Protein AF-A0A7S1D2G3-F1 (afdb_monomer_lite)

Organism: Cyclophora tenuis (NCBI:txid216820)

pLDDT: mean 83.0, std 18.53, range [28.19, 98.69]

InterPro domains:
  IPR013584 RAP domain [PF08373] (261-352)
  IPR013584 RAP domain [PS51286] (259-352)
  IPR013584 RAP domain [SM00952] (261-353)
  IPR050870 FAST kinase domain-containing [PTHR21228] (16-341)

Sequence (357 aa):
VALNKFDGLAGMTCCDLSNTIWAFAVVGVHHDRLFDALEKQVILRINRALSGTRSSAAFKGQELANCIWASASVNRRNPDLLDAVSVYAKQMVTGSDGKVTAQSIHDYFLQQELGNLAWACAVMDYYPPDLMHIIFQGIVGVGPEQNLKYMSQFLERGLQPQVTMSLLYAQAGMMLNGIDYGLTLPDDFWGGWFPVTDFDQDGTGDLKLTTSKVQSGVSDALRRIGFDHVEEHVIPFSENDDISPKVLSLDIAVPERKIGIEVDGPSHFVHNMKNWEPQSRPNPNAKKQTQQKQDPTEYVFEWSYEDQDMNGSTALKDRLLEKMGWTIVHIPFWVWMEMSHSPSDQEKYCRELVANL

Radius of gyration: 23.23 Å; chains: 1; bounding box: 72×38×65 Å

Foldseek 3Di:
DDPQPVVCLLVDALQRLLCVLLVCLVQQEDEPSSLVVSLVSLLVLLVCVVVVNDDDDDHALSSLLSNLLSCLQQLHADVSSLVSCLVSLLVQLQDPVRDRALVSLVVGHDLVSLLSNLQSCLLNLHDDLSSLQSSLCNNQQDHPRRDNVVNCVVQVVADDPSSLLSNLSSVLSCVLVVHDPVRDDDPCCLPRRDDPDPPDPPDDPPQVVLLVVLLVLLVVLCVVLPNDKDAFAFDFSDPPDPSGDRNATARIDDVVQLEGEHEDTPSQKGFYPHDDDQPDPDDPPPPDDPDPPDDSPDDDDDDDPVGIDGTSVNSSNCVSSVSVVHDYHYDYNVNSVVCVVPSVVSNVVSCVRVVVD

Secondary structure (DSSP, 8-state):
--TT--GGGGG--HHHHHHHHHHHHHTTEE-HHHHHHHHHHHHHHHHHHHTT---S-PPPHHHHHHHHHHHHHTT---HHHHHHHHHHHHHHHB-TTS-B-HHHHHTT--HHHHHHHHHHHHHHT---HHHHHHHHHHHT--STT--HHHHHHHTTT---HHHHHHHHHHHHHHHHTT--SS----TTHHHHSS----------HHHHHHHHHHHHHHHHHHHHTT---EEEEEEES-TT-TT--EEEEEEEEEGGGTEEEEEE-GGGEEEE-SS-PPPPS--TTS---------TT-------SSSEEE-HHHHHHHHHHHHTT-EEEEEEHHHHHHHTT-HHHHHHHHHHHHTT-

Structure (mmCIF, N/CA/C/O backbone):
data_AF-A0A7S1D2G3-F1
#
_entry.id   AF-A0A7S1D2G3-F1
#
loop_
_atom_site.group_PDB
_atom_site.id
_atom_site.type_symbol
_atom_site.label_atom_id
_atom_site.label_alt_id
_atom_site.label_comp_id
_atom_site.label_asym_id
_atom_site.label_entity_id
_atom_site.label_seq_id
_atom_site.pdbx_PDB_ins_code
_atom_site.Cartn_x
_atom_site.Cartn_y
_atom_site.Cartn_z
_atom_site.occupancy
_atom_site.B_iso_or_equiv
_atom_site.auth_seq_id
_atom_site.auth_comp_id
_atom_site.auth_asym_id
_atom_site.auth_atom_id
_atom_site.pdbx_PDB_model_num
ATOM 1 N N . VAL A 1 1 ? 24.708 -13.368 21.227 1.00 34.62 1 VAL A N 1
ATOM 2 C CA . VAL A 1 1 ? 23.444 -13.546 21.985 1.00 34.62 1 VAL A CA 1
ATOM 3 C C . VAL A 1 1 ? 22.308 -13.298 21.010 1.00 34.62 1 VAL A C 1
ATOM 5 O O . VAL A 1 1 ? 22.469 -12.470 20.129 1.00 34.62 1 VAL A O 1
ATOM 8 N N . ALA A 1 2 ? 21.259 -14.109 21.082 1.00 38.62 2 ALA A N 1
ATOM 9 C CA . ALA A 1 2 ? 20.223 -14.261 20.068 1.00 38.62 2 ALA A CA 1
ATOM 10 C C . ALA A 1 2 ? 19.493 -12.955 19.692 1.00 38.62 2 ALA A C 1
ATOM 12 O O . ALA A 1 2 ? 18.644 -12.498 20.448 1.00 38.62 2 ALA A O 1
ATOM 13 N N . LEU A 1 3 ? 19.727 -12.442 18.481 1.00 45.12 3 LEU A N 1
ATOM 14 C CA . LEU A 1 3 ? 18.797 -11.512 17.816 1.00 45.12 3 LEU A CA 1
ATOM 15 C C . LEU A 1 3 ? 17.483 -12.207 17.399 1.00 45.12 3 LEU A C 1
ATOM 17 O O . LEU A 1 3 ? 16.504 -11.548 17.096 1.00 45.12 3 LEU A O 1
ATOM 21 N N . ASN A 1 4 ? 17.437 -13.544 17.446 1.00 53.72 4 ASN A N 1
ATOM 22 C CA . ASN A 1 4 ? 16.317 -14.358 16.962 1.00 53.72 4 ASN A CA 1
ATOM 23 C C . ASN A 1 4 ? 15.259 -14.722 18.014 1.00 53.72 4 ASN A C 1
ATOM 25 O O . ASN A 1 4 ? 14.321 -15.442 17.683 1.00 53.72 4 ASN A O 1
ATOM 29 N N . LYS A 1 5 ? 15.421 -14.330 19.284 1.00 62.00 5 LYS A N 1
ATOM 30 C CA . LYS A 1 5 ? 14.504 -14.797 20.338 1.00 62.00 5 LYS A CA 1
ATOM 31 C C . LYS A 1 5 ? 13.341 -13.852 20.632 1.00 62.00 5 LYS A C 1
ATOM 33 O O . LYS A 1 5 ? 12.328 -14.327 21.112 1.00 62.00 5 LYS A O 1
ATOM 38 N N . PHE A 1 6 ? 13.442 -12.558 20.313 1.00 75.56 6 PHE A N 1
ATOM 39 C CA . PHE A 1 6 ? 12.377 -11.549 20.501 1.00 75.56 6 PHE A CA 1
ATOM 40 C C . PHE A 1 6 ? 11.606 -11.635 21.845 1.00 75.56 6 PHE A C 1
ATOM 42 O O . PHE A 1 6 ? 10.476 -11.162 21.956 1.00 75.56 6 PHE A O 1
ATOM 49 N N . ASP A 1 7 ? 12.229 -12.194 22.892 1.00 70.50 7 ASP A N 1
ATOM 50 C CA . ASP A 1 7 ? 11.572 -12.554 24.159 1.00 70.50 7 ASP A CA 1
ATOM 51 C C . ASP A 1 7 ? 11.024 -11.317 24.904 1.00 70.50 7 ASP A C 1
ATOM 53 O O . ASP A 1 7 ? 10.115 -11.419 25.726 1.00 70.50 7 ASP A O 1
ATOM 57 N N . GLY A 1 8 ? 11.557 -10.127 24.598 1.00 81.56 8 GLY A N 1
ATOM 58 C CA . GLY A 1 8 ? 11.154 -8.852 25.197 1.00 81.56 8 GLY A CA 1
ATOM 59 C C . GLY A 1 8 ? 9.857 -8.251 24.646 1.00 81.56 8 GLY A C 1
ATOM 60 O O . GLY A 1 8 ? 9.275 -7.392 25.308 1.00 81.56 8 GLY A O 1
ATOM 61 N N . LEU A 1 9 ? 9.354 -8.703 23.487 1.00 87.00 9 LEU A N 1
ATOM 62 C CA . LEU A 1 9 ? 8.177 -8.082 22.854 1.00 87.00 9 LEU A CA 1
ATOM 63 C C . LEU A 1 9 ? 6.902 -8.213 23.704 1.00 87.00 9 LEU A C 1
ATOM 65 O O . LEU A 1 9 ? 6.005 -7.370 23.647 1.00 87.00 9 LEU A O 1
ATOM 69 N N . ALA A 1 10 ? 6.811 -9.252 24.536 1.00 85.62 10 ALA A N 1
ATOM 70 C CA . ALA A 1 10 ? 5.679 -9.446 25.440 1.00 85.62 10 ALA A CA 1
ATOM 71 C C . ALA A 1 10 ? 5.575 -8.351 26.521 1.00 85.62 10 ALA A C 1
ATOM 73 O O . ALA A 1 10 ? 4.479 -8.099 27.016 1.00 85.62 10 ALA A O 1
ATOM 74 N N . GLY A 1 11 ? 6.690 -7.699 26.873 1.00 87.00 11 GLY A N 1
ATOM 75 C CA . GLY A 1 11 ? 6.735 -6.619 27.865 1.00 87.00 11 GLY A CA 1
ATOM 76 C C . GLY A 1 11 ? 6.474 -5.220 27.300 1.00 87.00 11 GLY A C 1
ATOM 77 O O . GLY A 1 11 ? 6.324 -4.280 28.073 1.00 87.00 11 GLY A O 1
ATOM 78 N N . MET A 1 12 ? 6.418 -5.072 25.974 1.00 90.44 12 MET A N 1
ATOM 79 C CA . MET A 1 12 ? 6.239 -3.782 25.298 1.00 90.44 12 MET A CA 1
ATOM 80 C C . MET A 1 12 ? 4.807 -3.251 25.434 1.00 90.44 12 MET A C 1
ATOM 82 O O . MET A 1 12 ? 3.839 -4.018 25.458 1.00 90.44 12 MET A O 1
ATOM 86 N N . THR A 1 13 ? 4.642 -1.933 25.495 1.00 92.38 13 THR A N 1
ATOM 87 C CA . THR A 1 13 ? 3.318 -1.309 25.367 1.00 92.38 13 THR A CA 1
ATOM 88 C C . THR A 1 13 ? 2.819 -1.376 23.917 1.00 92.38 13 THR A C 1
ATOM 90 O O . THR A 1 13 ? 3.576 -1.698 23.000 1.00 92.38 13 THR A O 1
ATOM 93 N N . CYS A 1 14 ? 1.537 -1.076 23.686 1.00 93.56 14 CYS A N 1
ATOM 94 C CA . CYS A 1 14 ? 0.986 -0.937 22.332 1.00 93.56 14 CYS A CA 1
ATOM 95 C C . CYS A 1 14 ? 1.746 0.119 21.515 1.00 93.56 14 CYS A C 1
ATOM 97 O O . CYS A 1 14 ? 2.135 -0.150 20.382 1.00 93.56 14 CYS A O 1
ATOM 99 N N . CYS A 1 15 ? 2.049 1.258 22.145 1.00 94.38 15 CYS A N 1
ATOM 100 C CA . CYS A 1 15 ? 2.873 2.326 21.584 1.00 94.38 15 CYS A CA 1
ATOM 101 C C . CYS A 1 15 ? 4.296 1.851 21.235 1.00 94.38 15 CYS A C 1
ATOM 103 O O . CYS A 1 15 ? 4.794 2.130 20.146 1.00 94.38 15 CYS A O 1
ATOM 105 N N . ASP A 1 16 ? 4.950 1.087 22.118 1.00 95.31 16 ASP A N 1
ATOM 106 C CA . ASP A 1 16 ? 6.296 0.562 21.849 1.00 95.31 16 ASP A CA 1
ATOM 107 C C . ASP A 1 16 ? 6.296 -0.385 20.641 1.00 95.31 16 ASP A C 1
ATOM 109 O O . ASP A 1 16 ? 7.181 -0.298 19.788 1.00 95.31 16 ASP A O 1
ATOM 113 N N . LEU A 1 17 ? 5.302 -1.277 20.544 1.00 95.38 17 LEU A N 1
ATOM 114 C CA . LEU A 1 17 ? 5.147 -2.168 19.391 1.00 95.38 17 LEU A CA 1
ATOM 115 C C . LEU A 1 17 ? 4.931 -1.376 18.101 1.00 95.38 17 LEU A C 1
ATOM 117 O O . LEU A 1 17 ? 5.640 -1.622 17.124 1.00 95.38 17 LEU A O 1
ATOM 121 N N . SER A 1 18 ? 3.994 -0.420 18.110 1.00 97.06 18 SER A N 1
ATOM 122 C CA . SER A 1 18 ? 3.669 0.377 16.926 1.00 97.06 18 SER A CA 1
ATOM 123 C C . SER A 1 18 ? 4.849 1.227 16.474 1.00 97.06 18 SER A C 1
ATOM 125 O O . SER A 1 18 ? 5.133 1.291 15.284 1.00 97.06 18 SER A O 1
ATOM 127 N N . ASN A 1 19 ? 5.583 1.839 17.406 1.00 97.31 19 ASN A N 1
ATOM 128 C CA . ASN A 1 19 ? 6.755 2.644 17.070 1.00 97.31 19 ASN A CA 1
ATOM 129 C C . ASN A 1 19 ? 7.910 1.783 16.564 1.00 97.31 19 ASN A C 1
ATOM 131 O O . ASN A 1 19 ? 8.644 2.217 15.684 1.00 97.31 19 ASN A O 1
ATOM 135 N N . THR A 1 20 ? 8.063 0.564 17.084 1.00 95.94 20 THR A N 1
ATOM 136 C CA . THR A 1 20 ? 9.120 -0.347 16.633 1.00 95.94 20 THR A CA 1
ATOM 137 C C . THR A 1 20 ? 8.868 -0.811 15.207 1.00 95.94 20 THR A C 1
ATOM 139 O O . THR A 1 20 ? 9.750 -0.664 14.366 1.00 95.94 20 THR A O 1
ATOM 142 N N . ILE A 1 21 ? 7.671 -1.327 14.906 1.00 96.12 21 ILE A N 1
ATOM 143 C CA . ILE A 1 21 ? 7.357 -1.792 13.546 1.00 96.12 21 ILE A CA 1
ATOM 144 C C . ILE A 1 21 ? 7.392 -0.630 12.543 1.00 96.12 21 ILE A C 1
ATOM 146 O O . ILE A 1 21 ? 7.973 -0.760 11.467 1.00 96.12 21 ILE A O 1
ATOM 150 N N . TRP A 1 22 ? 6.868 0.536 12.934 1.00 96.81 22 TRP A N 1
ATOM 151 C CA . TRP A 1 22 ? 6.912 1.754 12.130 1.00 96.81 22 TRP A CA 1
ATOM 152 C C . TRP A 1 22 ? 8.343 2.216 11.855 1.00 96.81 22 TRP A C 1
ATOM 154 O O . TRP A 1 22 ? 8.668 2.499 10.708 1.00 96.81 22 TRP A O 1
ATOM 164 N N . ALA A 1 23 ? 9.220 2.235 12.864 1.00 96.69 23 ALA A N 1
ATOM 165 C CA . ALA A 1 23 ? 10.600 2.684 12.692 1.00 96.69 23 ALA A CA 1
ATOM 166 C C . ALA A 1 23 ? 11.356 1.842 11.656 1.00 96.69 23 ALA A C 1
ATOM 168 O O . ALA A 1 23 ? 12.060 2.412 10.829 1.00 96.69 23 ALA A O 1
ATOM 169 N N . PHE A 1 24 ? 11.172 0.517 11.661 1.00 94.12 24 PHE A N 1
ATOM 170 C CA . PHE A 1 24 ? 11.758 -0.373 10.653 1.00 94.12 24 PHE A CA 1
ATOM 171 C C . PHE A 1 24 ? 11.231 -0.075 9.247 1.00 94.12 24 PHE A C 1
ATOM 173 O O . PHE A 1 24 ? 12.018 0.047 8.310 1.00 94.12 24 PHE A O 1
ATOM 180 N N . ALA A 1 25 ? 9.916 0.105 9.105 1.00 94.56 25 ALA A N 1
ATOM 181 C CA . ALA A 1 25 ? 9.309 0.429 7.819 1.00 94.56 25 ALA A CA 1
ATOM 182 C C . ALA A 1 25 ? 9.762 1.797 7.278 1.00 94.56 25 ALA A C 1
ATOM 184 O O . ALA A 1 25 ? 10.043 1.919 6.090 1.00 94.56 25 ALA A O 1
ATOM 185 N N . VAL A 1 26 ? 9.885 2.814 8.138 1.00 93.44 26 VAL A N 1
ATOM 186 C CA . VAL A 1 26 ? 10.324 4.168 7.751 1.00 93.44 26 VAL A CA 1
ATOM 187 C C . VAL A 1 26 ? 11.737 4.178 7.186 1.00 93.44 26 VAL A C 1
ATOM 189 O O . VAL A 1 26 ? 12.000 4.899 6.229 1.00 93.44 26 VAL A O 1
ATOM 192 N N . VAL A 1 27 ? 12.644 3.383 7.756 1.00 91.56 27 VAL A N 1
ATOM 193 C CA . VAL A 1 27 ? 14.015 3.265 7.233 1.00 91.56 27 VAL A CA 1
ATOM 194 C C . VAL A 1 27 ? 14.123 2.267 6.075 1.00 91.56 27 VAL A C 1
ATOM 196 O O . VAL A 1 27 ? 15.230 1.934 5.665 1.00 91.56 27 VAL A O 1
ATOM 199 N N . GLY A 1 28 ? 12.991 1.779 5.555 1.00 90.62 28 GLY A N 1
ATOM 200 C CA . GLY A 1 28 ? 12.949 0.857 4.426 1.00 90.62 28 GLY A CA 1
ATOM 201 C C . GLY A 1 28 ? 13.549 -0.509 4.742 1.00 90.62 28 GLY A C 1
ATOM 202 O O . GLY A 1 28 ? 14.141 -1.118 3.861 1.00 90.62 28 GLY A O 1
ATOM 203 N N . VAL A 1 29 ? 13.444 -0.991 5.985 1.00 90.56 29 VAL A N 1
ATOM 204 C CA . VAL A 1 29 ? 14.012 -2.278 6.405 1.00 90.56 29 VAL A CA 1
ATOM 205 C C . VAL A 1 29 ? 12.909 -3.292 6.673 1.00 90.56 29 VAL A C 1
ATOM 207 O O . VAL A 1 29 ? 12.103 -3.160 7.597 1.00 90.56 29 VAL A O 1
ATOM 210 N N . HIS A 1 30 ? 12.937 -4.376 5.909 1.00 90.75 30 HIS A N 1
ATOM 211 C CA . HIS A 1 30 ? 12.069 -5.529 6.069 1.00 90.75 30 HIS A CA 1
ATOM 212 C C . HIS A 1 30 ? 12.835 -6.654 6.771 1.00 90.75 30 HIS A C 1
ATOM 214 O O . HIS A 1 30 ? 13.753 -7.250 6.223 1.00 90.75 30 HIS A O 1
ATOM 220 N N . HIS A 1 31 ? 12.461 -6.961 8.016 1.00 89.06 31 HIS A N 1
ATOM 221 C CA . HIS A 1 31 ? 13.017 -8.094 8.759 1.00 89.06 31 HIS A CA 1
ATOM 222 C C . HIS A 1 31 ? 11.924 -9.127 9.044 1.00 89.06 31 HIS A C 1
ATOM 224 O O . HIS A 1 31 ? 11.202 -9.007 10.033 1.00 89.06 31 HIS A O 1
ATOM 230 N N . ASP A 1 32 ? 11.856 -10.187 8.233 1.00 87.44 32 ASP A N 1
ATOM 231 C CA . ASP A 1 32 ? 10.763 -11.176 8.264 1.00 87.44 32 ASP A CA 1
ATOM 232 C C . ASP A 1 32 ? 10.419 -11.687 9.668 1.00 87.44 32 ASP A C 1
ATOM 234 O O . ASP A 1 32 ? 9.292 -11.535 10.135 1.00 87.44 32 ASP A O 1
ATOM 238 N N . ARG A 1 33 ? 11.404 -12.234 10.392 1.00 87.44 33 ARG A N 1
ATOM 239 C CA . ARG A 1 33 ? 11.159 -12.810 11.725 1.00 87.44 33 ARG A CA 1
ATOM 240 C C . ARG A 1 33 ? 10.731 -11.777 12.769 1.00 87.44 33 ARG A C 1
ATOM 242 O O . ARG A 1 33 ? 9.957 -12.116 13.663 1.00 87.44 33 ARG A O 1
ATOM 249 N N . LEU A 1 34 ? 11.253 -10.551 12.691 1.00 90.00 34 LEU A N 1
ATOM 250 C CA . LEU A 1 34 ? 10.881 -9.482 13.615 1.00 90.00 34 LEU A CA 1
ATOM 251 C C . LEU A 1 34 ? 9.455 -9.008 13.333 1.00 90.00 34 LEU A C 1
ATOM 253 O O . LEU A 1 34 ? 8.673 -8.896 14.273 1.00 90.00 34 LEU A O 1
ATOM 257 N N . PHE A 1 35 ? 9.107 -8.777 12.064 1.00 93.25 35 PHE A N 1
ATOM 258 C CA . PHE A 1 35 ? 7.746 -8.409 11.676 1.00 93.25 35 PHE A CA 1
ATOM 259 C C . PHE A 1 35 ? 6.752 -9.502 12.074 1.00 93.25 35 PHE A C 1
ATOM 261 O O . PHE A 1 35 ? 5.779 -9.194 12.751 1.00 93.25 35 PHE A O 1
ATOM 268 N N . ASP A 1 36 ? 7.040 -10.779 11.798 1.00 92.44 36 ASP A N 1
ATOM 269 C CA . ASP A 1 36 ? 6.209 -11.900 12.258 1.00 92.44 36 ASP A CA 1
ATOM 270 C C . ASP A 1 36 ? 5.977 -11.861 13.775 1.00 92.44 36 ASP A C 1
ATOM 272 O O . ASP A 1 36 ? 4.869 -12.103 14.259 1.00 92.44 36 ASP A O 1
ATOM 276 N N . ALA A 1 37 ? 7.031 -11.598 14.552 1.00 93.38 37 ALA A N 1
ATOM 277 C CA . ALA A 1 37 ? 6.948 -11.554 16.004 1.00 93.38 37 ALA A CA 1
ATOM 278 C C . ALA A 1 37 ? 6.153 -10.332 16.498 1.00 93.38 37 ALA A C 1
ATOM 280 O O . ALA A 1 37 ? 5.331 -10.475 17.404 1.00 93.38 37 ALA A O 1
ATOM 281 N N . LEU A 1 38 ? 6.354 -9.156 15.896 1.00 95.38 38 LEU A N 1
ATOM 282 C CA . LEU A 1 38 ? 5.618 -7.928 16.207 1.00 95.38 38 LEU A CA 1
ATOM 283 C C . LEU A 1 38 ? 4.134 -8.065 15.852 1.00 95.38 38 LEU A C 1
ATOM 285 O O . LEU A 1 38 ? 3.287 -7.845 16.714 1.00 95.38 38 LEU A O 1
ATOM 289 N N . GLU A 1 39 ? 3.811 -8.511 14.638 1.00 96.75 39 GLU A N 1
ATOM 290 C CA . 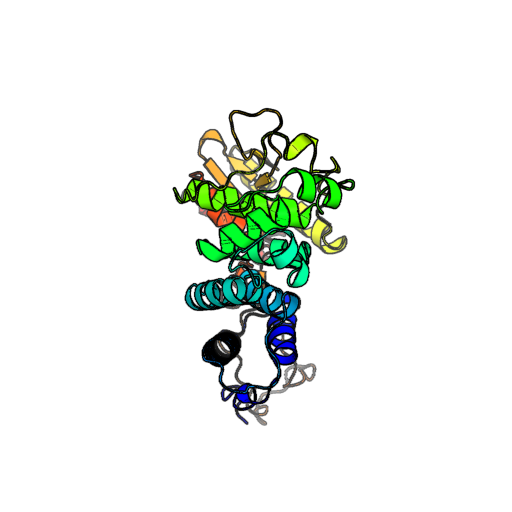GLU A 1 39 ? 2.438 -8.707 14.155 1.00 96.75 39 GLU A CA 1
ATOM 291 C C . GLU A 1 39 ? 1.688 -9.725 15.034 1.00 96.75 39 GLU A C 1
ATOM 293 O O . GLU A 1 39 ? 0.577 -9.455 15.495 1.00 96.75 39 GLU A O 1
ATOM 298 N N . LYS A 1 40 ? 2.328 -10.846 15.404 1.00 95.62 40 LYS A N 1
ATOM 299 C CA . LYS A 1 40 ? 1.762 -11.806 16.374 1.00 95.62 40 LYS A CA 1
ATOM 300 C C . LYS A 1 40 ? 1.481 -11.162 17.731 1.00 95.62 40 LYS A C 1
ATOM 302 O O . LYS A 1 40 ? 0.457 -11.445 18.351 1.00 95.62 40 LYS A O 1
ATOM 307 N N . GLN A 1 41 ? 2.372 -10.303 18.220 1.00 94.81 41 GLN A N 1
ATOM 308 C CA . GLN A 1 41 ? 2.198 -9.612 19.501 1.00 94.81 41 GLN A CA 1
ATOM 309 C C . GLN A 1 41 ? 1.100 -8.542 19.460 1.00 94.81 41 GLN A C 1
ATOM 311 O O . GLN A 1 41 ? 0.433 -8.337 20.481 1.00 94.81 41 GLN A O 1
ATOM 316 N N . VAL A 1 42 ? 0.882 -7.907 18.304 1.00 96.06 42 VAL A N 1
ATOM 317 C CA . VAL A 1 42 ? -0.253 -7.008 18.045 1.00 96.06 42 VAL A CA 1
ATOM 318 C C . VAL A 1 42 ? -1.563 -7.796 18.097 1.00 96.06 42 VAL A C 1
ATOM 320 O O . VAL A 1 42 ? -2.427 -7.473 18.914 1.00 96.06 42 VAL A O 1
ATOM 323 N N . ILE A 1 43 ? -1.675 -8.892 17.335 1.00 96.50 43 ILE A N 1
ATOM 324 C CA . ILE A 1 43 ? -2.870 -9.758 17.309 1.00 96.50 43 ILE A CA 1
ATOM 325 C C . ILE A 1 43 ? -3.190 -10.307 18.708 1.00 96.50 43 ILE A C 1
ATOM 327 O O . ILE A 1 43 ? -4.334 -10.257 19.161 1.00 96.50 43 ILE A O 1
ATOM 331 N N . LEU A 1 44 ? -2.184 -10.786 19.451 1.00 93.25 44 LEU A N 1
ATOM 332 C CA . LEU A 1 44 ? -2.382 -11.290 20.815 1.00 93.25 44 LEU A CA 1
ATOM 333 C C . LEU A 1 44 ? -2.928 -10.218 21.770 1.00 93.25 44 LEU A C 1
ATOM 335 O O . LEU A 1 44 ? -3.765 -10.531 22.618 1.00 93.25 44 LEU A O 1
ATOM 339 N N . ARG A 1 45 ? -2.465 -8.966 21.663 1.00 92.00 45 ARG A N 1
ATOM 340 C CA . ARG A 1 45 ? -2.957 -7.857 22.498 1.00 92.00 45 ARG A CA 1
ATOM 341 C C . ARG A 1 45 ? -4.372 -7.445 22.119 1.00 92.00 45 ARG A C 1
ATOM 343 O O . ARG A 1 45 ? -5.183 -7.259 23.023 1.00 92.00 45 ARG A O 1
ATOM 350 N N . ILE A 1 46 ? -4.675 -7.389 20.823 1.00 94.81 46 ILE A N 1
ATOM 351 C CA . ILE A 1 46 ? -6.038 -7.189 20.321 1.00 94.81 46 ILE A CA 1
ATOM 352 C C . ILE A 1 46 ? -6.974 -8.245 20.919 1.00 94.81 46 ILE A C 1
ATOM 354 O O . ILE A 1 46 ? -7.943 -7.899 21.590 1.00 94.81 46 ILE A O 1
ATOM 358 N N . ASN A 1 47 ? -6.639 -9.530 20.793 1.00 93.00 47 ASN A N 1
ATOM 359 C CA . ASN A 1 47 ? -7.481 -10.619 21.293 1.00 93.00 47 ASN A CA 1
ATOM 360 C C . ASN A 1 47 ? -7.683 -10.566 22.816 1.00 93.00 47 ASN A C 1
ATOM 362 O O . ASN A 1 47 ? -8.780 -10.823 23.315 1.00 93.00 47 ASN A O 1
ATOM 366 N N . ARG A 1 48 ? -6.648 -10.184 23.577 1.00 89.56 48 ARG A N 1
ATOM 367 C CA . ARG A 1 48 ? -6.778 -9.957 25.026 1.00 89.56 48 ARG A CA 1
ATOM 368 C C . ARG A 1 48 ? -7.736 -8.808 25.332 1.00 89.56 48 ARG A C 1
ATOM 370 O O . ARG A 1 48 ? -8.624 -8.989 26.163 1.00 89.56 48 ARG A O 1
ATOM 377 N N . ALA A 1 49 ? -7.607 -7.680 24.638 1.00 89.38 49 ALA A N 1
ATOM 378 C CA . ALA A 1 49 ? -8.497 -6.536 24.814 1.00 89.38 49 ALA A CA 1
ATOM 379 C C . ALA A 1 49 ? -9.961 -6.893 24.491 1.00 89.38 49 ALA A C 1
ATOM 381 O O . ALA A 1 49 ? -10.848 -6.593 25.288 1.00 89.38 49 ALA A O 1
ATOM 382 N N . LEU A 1 50 ? -10.201 -7.626 23.398 1.00 90.38 50 LEU A N 1
ATOM 383 C CA . LEU A 1 50 ? -11.528 -8.125 23.013 1.00 90.38 50 LEU A CA 1
ATOM 384 C C . LEU A 1 50 ? -12.130 -9.070 24.069 1.00 90.38 50 LEU A C 1
ATOM 386 O O . LEU A 1 50 ? -13.321 -9.012 24.354 1.00 90.38 50 LEU A O 1
ATOM 390 N N . SER A 1 51 ? -11.307 -9.912 24.704 1.00 87.88 51 SER A N 1
ATOM 391 C CA . SER A 1 51 ? -11.755 -10.850 25.751 1.00 87.88 51 SER A CA 1
ATOM 392 C C . SER A 1 51 ? -12.088 -10.203 27.107 1.00 87.88 51 SER A C 1
ATOM 394 O O . SER A 1 51 ? -12.470 -10.908 28.042 1.00 87.88 51 SER A O 1
ATOM 396 N N . GLY A 1 52 ? -11.899 -8.886 27.265 1.00 77.06 52 GLY A N 1
ATOM 397 C CA . GLY A 1 52 ? -12.115 -8.185 28.537 1.00 77.06 52 GLY A CA 1
ATOM 398 C C . GLY A 1 52 ? -11.104 -8.546 29.634 1.00 77.06 52 GLY A C 1
ATOM 399 O O . GLY A 1 52 ? -11.300 -8.204 30.804 1.00 77.06 52 GLY A O 1
ATOM 400 N N . THR A 1 53 ? -10.012 -9.237 29.289 1.00 66.56 53 THR A N 1
ATOM 401 C CA . THR A 1 53 ? -8.938 -9.536 30.241 1.00 66.56 53 THR A CA 1
ATOM 402 C C . THR A 1 53 ? -8.158 -8.258 30.547 1.00 66.56 53 THR A C 1
ATOM 404 O O . THR A 1 53 ? -7.772 -7.514 29.646 1.00 66.56 53 THR A O 1
ATOM 407 N N . ARG A 1 54 ? -7.944 -7.965 31.840 1.00 52.91 54 ARG A N 1
ATOM 408 C CA . ARG A 1 54 ? -7.208 -6.774 32.299 1.00 52.91 54 ARG A CA 1
ATOM 409 C C . ARG A 1 54 ? -5.785 -6.784 31.731 1.00 52.91 54 ARG A C 1
ATOM 411 O O . ARG A 1 54 ? -4.902 -7.419 32.299 1.00 52.91 54 ARG A O 1
ATOM 418 N N . SER A 1 55 ? -5.565 -6.041 30.652 1.00 56.66 55 SER A N 1
ATOM 419 C CA . SER A 1 55 ? -4.237 -5.673 30.170 1.00 56.66 55 SER A CA 1
ATOM 420 C C . SER A 1 55 ? -4.093 -4.157 30.184 1.00 56.66 55 SER A C 1
ATOM 422 O O . SER A 1 55 ? -5.005 -3.421 29.812 1.00 56.66 55 SER A O 1
ATOM 424 N N . SER A 1 56 ? -2.936 -3.696 30.643 1.00 53.50 56 SER A N 1
ATOM 425 C CA . SER A 1 56 ? -2.523 -2.298 30.630 1.00 53.50 56 SER A CA 1
ATOM 426 C C . SER A 1 56 ? -2.325 -1.819 29.186 1.00 53.50 56 SER A C 1
ATOM 428 O O . SER A 1 56 ? -1.458 -2.348 28.494 1.00 53.50 56 SER A O 1
ATOM 430 N N . ALA A 1 57 ? -3.105 -0.809 28.790 1.00 71.50 57 ALA A N 1
ATOM 431 C CA . ALA A 1 57 ? -3.129 -0.104 27.501 1.00 71.50 57 ALA A CA 1
ATOM 432 C C . ALA A 1 57 ? -3.794 -0.855 26.327 1.00 71.50 57 ALA A C 1
ATOM 434 O O . ALA A 1 57 ? -3.227 -1.763 25.728 1.00 71.50 57 ALA A O 1
ATOM 435 N N . ALA A 1 58 ? -5.010 -0.417 25.987 1.00 85.69 58 ALA A N 1
ATOM 436 C CA . ALA A 1 58 ? -5.654 -0.662 24.699 1.00 85.69 58 ALA A CA 1
ATOM 437 C C . ALA A 1 58 ? -4.857 0.037 23.584 1.00 85.69 58 ALA A C 1
ATOM 439 O O . ALA A 1 58 ? -4.269 1.091 23.837 1.00 85.69 58 ALA A O 1
ATOM 440 N N . PHE A 1 59 ? -4.840 -0.529 22.374 1.00 94.62 59 PHE A N 1
ATOM 441 C CA . PHE A 1 59 ? -4.324 0.206 21.216 1.00 94.62 59 PHE A CA 1
ATOM 442 C C . PHE A 1 59 ? -5.149 1.480 21.012 1.00 94.62 59 PHE A C 1
ATOM 444 O O . PHE A 1 59 ? -6.363 1.453 21.218 1.00 94.62 59 PHE A O 1
ATOM 451 N N . LYS A 1 60 ? -4.491 2.565 20.603 1.00 95.62 60 LYS A N 1
ATOM 452 C CA . LYS A 1 60 ? -5.129 3.778 20.062 1.00 95.62 60 LYS A CA 1
ATOM 453 C C . LYS A 1 60 ? -5.257 3.695 18.539 1.00 95.62 60 LYS A C 1
ATOM 455 O O . LYS A 1 60 ? -4.556 2.900 17.913 1.00 95.62 60 LYS A O 1
ATOM 460 N N . GLY A 1 61 ? -6.082 4.562 17.943 1.00 96.56 61 GLY A N 1
ATOM 461 C CA . GLY A 1 61 ? -6.241 4.663 16.487 1.00 96.56 61 GLY A CA 1
ATOM 462 C C . GLY A 1 61 ? -4.905 4.790 15.746 1.00 96.56 61 GLY A C 1
ATOM 463 O O . GLY A 1 61 ? -4.583 3.947 14.906 1.00 96.56 61 GLY A O 1
ATOM 464 N N . GLN A 1 62 ? -4.069 5.745 16.166 1.00 96.94 62 GLN A N 1
ATOM 465 C CA . GLN A 1 62 ? -2.720 5.954 15.630 1.00 96.94 62 GLN A CA 1
ATOM 466 C C . GLN A 1 62 ? -1.836 4.703 15.675 1.00 96.94 62 GLN A C 1
ATOM 468 O O . GLN A 1 62 ? -1.128 4.397 14.720 1.00 96.94 62 GLN A O 1
ATOM 473 N N . GLU A 1 63 ? -1.859 3.973 16.790 1.00 98.00 63 GLU A N 1
ATOM 474 C CA . GLU A 1 63 ? -0.983 2.821 17.008 1.00 98.00 63 GLU A CA 1
ATOM 475 C C . GLU A 1 63 ? -1.383 1.650 16.092 1.00 98.00 63 GLU A C 1
ATOM 477 O O . GLU A 1 63 ? -0.510 0.993 15.527 1.00 98.00 63 GLU A O 1
ATOM 482 N N . LEU A 1 64 ? -2.690 1.428 15.880 1.00 97.69 64 LEU A N 1
ATOM 483 C CA . LEU A 1 64 ? -3.190 0.452 14.901 1.00 97.69 64 LEU A CA 1
ATOM 484 C C . LEU A 1 64 ? -2.802 0.845 13.477 1.00 97.69 64 LEU A C 1
ATOM 486 O O . LEU A 1 64 ? -2.266 0.020 12.737 1.00 97.69 64 LEU A O 1
ATOM 490 N N . ALA A 1 65 ? -3.058 2.103 13.108 1.00 98.19 65 ALA A N 1
ATOM 491 C CA . ALA A 1 65 ? -2.750 2.613 11.780 1.00 98.19 65 ALA A CA 1
ATOM 492 C C . ALA A 1 65 ? -1.251 2.501 11.478 1.00 98.19 65 ALA A C 1
ATOM 494 O O . ALA A 1 65 ? -0.889 2.066 10.390 1.00 98.19 65 ALA A O 1
ATOM 495 N N . ASN A 1 66 ? -0.383 2.797 12.450 1.00 98.25 66 ASN A N 1
ATOM 496 C CA . ASN A 1 66 ? 1.064 2.645 12.311 1.00 98.25 66 ASN A CA 1
ATOM 497 C C . ASN A 1 66 ? 1.485 1.189 12.090 1.00 98.25 66 ASN A C 1
ATOM 499 O O . ASN A 1 66 ? 2.313 0.939 11.221 1.00 98.25 66 ASN A O 1
ATOM 503 N N . CYS A 1 67 ? 0.921 0.230 12.834 1.00 98.12 67 CYS A N 1
ATOM 504 C CA . CYS A 1 67 ? 1.228 -1.190 12.640 1.00 98.12 67 CYS A CA 1
ATOM 505 C C . CYS A 1 67 ? 0.856 -1.665 11.230 1.00 98.12 67 CYS A C 1
ATOM 507 O O . CYS A 1 67 ? 1.669 -2.283 10.548 1.00 98.12 67 CYS A O 1
ATOM 509 N N . ILE A 1 68 ? -0.364 -1.346 10.795 1.00 98.44 68 ILE A N 1
ATOM 510 C CA . ILE A 1 68 ? -0.893 -1.768 9.497 1.00 98.44 68 ILE A CA 1
ATOM 511 C C . ILE A 1 68 ? -0.155 -1.082 8.342 1.00 98.44 68 ILE A C 1
ATOM 513 O O . ILE A 1 68 ? 0.250 -1.746 7.387 1.00 98.44 68 ILE A O 1
ATOM 517 N N . TRP A 1 69 ? 0.079 0.228 8.455 1.00 98.19 69 TRP A N 1
ATOM 518 C CA . TRP A 1 69 ? 0.866 0.988 7.489 1.00 98.19 69 TRP A CA 1
ATOM 519 C C . TRP A 1 69 ? 2.290 0.446 7.387 1.00 98.19 69 TRP A C 1
ATOM 521 O O . TRP A 1 69 ? 2.778 0.255 6.283 1.00 98.19 69 TRP A O 1
ATOM 531 N N . ALA A 1 70 ? 2.942 0.134 8.511 1.00 98.12 70 ALA A N 1
ATOM 532 C CA . ALA A 1 70 ? 4.309 -0.374 8.507 1.00 98.12 70 ALA A CA 1
ATOM 533 C C . ALA A 1 70 ? 4.427 -1.705 7.755 1.00 98.12 70 ALA A C 1
ATOM 535 O O . ALA A 1 70 ? 5.308 -1.836 6.908 1.00 98.12 70 ALA A O 1
ATOM 536 N N . SER A 1 71 ? 3.525 -2.662 8.013 1.00 97.62 71 SER A N 1
ATOM 537 C CA . SER A 1 71 ? 3.479 -3.924 7.264 1.00 97.62 71 SER A CA 1
ATOM 538 C C . SER A 1 71 ? 3.228 -3.681 5.772 1.00 97.62 71 SER A C 1
ATOM 540 O O . SER A 1 71 ? 3.939 -4.239 4.938 1.00 97.62 71 SER A O 1
ATOM 542 N N . ALA A 1 72 ? 2.286 -2.801 5.419 1.00 97.94 72 ALA A N 1
ATOM 543 C CA . ALA A 1 72 ? 2.024 -2.451 4.025 1.00 97.94 72 ALA A CA 1
ATOM 544 C C . ALA A 1 72 ? 3.240 -1.800 3.343 1.00 97.94 72 ALA A C 1
ATOM 546 O O . ALA A 1 72 ? 3.586 -2.191 2.235 1.00 97.94 72 ALA A O 1
ATOM 547 N N . SER A 1 73 ? 3.939 -0.869 3.997 1.00 97.31 73 SER A N 1
ATOM 548 C CA . SER A 1 73 ? 5.095 -0.149 3.441 1.00 97.31 73 SER A CA 1
ATOM 549 C C . SER A 1 73 ? 6.246 -1.057 3.029 1.00 97.31 73 SER A C 1
ATOM 551 O O . SER A 1 73 ? 6.887 -0.797 2.013 1.00 97.31 73 SER A O 1
ATOM 553 N N . VAL A 1 74 ? 6.461 -2.153 3.757 1.00 95.81 74 VAL A N 1
ATOM 554 C CA . VAL A 1 74 ? 7.431 -3.199 3.390 1.00 95.81 74 VAL A CA 1
ATOM 555 C C . VAL A 1 74 ? 6.809 -4.324 2.550 1.00 95.81 74 VAL A C 1
ATOM 557 O O . VAL A 1 74 ? 7.346 -5.424 2.494 1.00 95.81 74 VAL A O 1
ATOM 560 N N . ASN A 1 75 ? 5.652 -4.070 1.928 1.00 96.31 75 ASN A N 1
ATOM 561 C CA . ASN A 1 75 ? 4.912 -5.002 1.072 1.00 96.31 75 ASN A CA 1
ATOM 562 C C . ASN A 1 75 ? 4.591 -6.354 1.739 1.00 96.31 75 ASN A C 1
ATOM 564 O O . ASN A 1 75 ? 4.502 -7.404 1.096 1.00 96.31 75 ASN A O 1
ATOM 568 N N . ARG A 1 76 ? 4.384 -6.352 3.058 1.00 95.06 76 ARG A N 1
ATOM 569 C CA . ARG A 1 76 ? 3.946 -7.540 3.788 1.00 95.06 76 ARG A CA 1
ATOM 570 C C . ARG A 1 76 ? 2.431 -7.622 3.802 1.00 95.06 76 ARG A C 1
ATOM 572 O O . ARG A 1 76 ? 1.744 -6.766 4.356 1.00 95.06 76 ARG A O 1
ATOM 579 N N . ARG A 1 77 ? 1.913 -8.712 3.238 1.00 95.06 77 ARG A N 1
ATOM 580 C CA . ARG A 1 77 ? 0.484 -9.034 3.226 1.00 95.06 77 ARG A CA 1
ATOM 581 C C . ARG A 1 77 ? 0.157 -9.961 4.388 1.00 95.06 77 ARG A C 1
ATOM 583 O O . ARG A 1 77 ? 0.583 -11.113 4.389 1.00 95.06 77 ARG A O 1
ATOM 590 N N . ASN A 1 78 ? -0.599 -9.460 5.362 1.00 95.62 78 ASN A N 1
ATOM 591 C CA . ASN A 1 78 ? -1.026 -10.232 6.528 1.00 95.62 78 ASN A CA 1
ATOM 592 C C . ASN A 1 78 ? -2.544 -10.064 6.765 1.00 95.62 78 ASN A C 1
ATOM 594 O O . A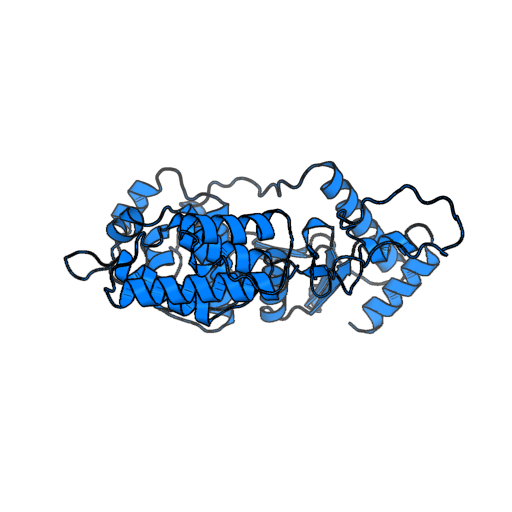SN A 1 78 ? -2.952 -9.179 7.523 1.00 95.62 78 ASN A O 1
ATOM 598 N N . PRO A 1 79 ? -3.388 -10.891 6.113 1.00 96.31 79 PRO A N 1
ATOM 599 C CA . PRO A 1 79 ? -4.841 -10.846 6.281 1.00 96.31 79 PRO A CA 1
ATOM 600 C C . PRO A 1 79 ? -5.297 -11.072 7.728 1.00 96.31 79 PRO A C 1
ATOM 602 O O . PRO A 1 79 ? -6.182 -10.360 8.189 1.00 96.31 79 PRO A O 1
ATOM 605 N N . ASP A 1 80 ? -4.641 -11.967 8.479 1.00 97.69 80 ASP A N 1
ATOM 606 C CA . ASP A 1 80 ? -4.981 -12.246 9.885 1.00 97.69 80 ASP A CA 1
ATOM 607 C C . ASP A 1 80 ? -4.824 -11.000 10.772 1.00 97.69 80 ASP A C 1
ATOM 609 O O . ASP A 1 80 ? -5.616 -10.757 11.688 1.00 97.69 80 ASP A O 1
ATOM 613 N N . LEU A 1 81 ? -3.795 -10.188 10.503 1.00 97.81 81 LEU A N 1
ATOM 614 C CA . LEU A 1 81 ? -3.589 -8.915 11.186 1.00 97.81 81 LEU A CA 1
ATOM 615 C C . LEU A 1 81 ? -4.698 -7.913 10.839 1.00 97.81 81 LEU A C 1
ATOM 617 O O . LEU A 1 81 ? -5.231 -7.270 11.745 1.00 97.81 81 LEU A O 1
ATOM 621 N N . LEU A 1 82 ? -5.061 -7.792 9.557 1.00 98.00 82 LEU A N 1
ATOM 622 C CA . LEU A 1 82 ? -6.147 -6.912 9.117 1.00 98.00 82 LEU A CA 1
ATOM 623 C C . LEU A 1 82 ? -7.506 -7.347 9.677 1.00 98.00 82 LEU A C 1
ATOM 625 O O . LEU A 1 82 ? -8.266 -6.491 10.125 1.00 98.00 82 LEU A O 1
ATOM 629 N N . ASP A 1 83 ? -7.794 -8.646 9.734 1.00 98.50 83 ASP A N 1
ATOM 630 C CA . ASP A 1 83 ? -9.020 -9.179 10.334 1.00 98.50 83 ASP A CA 1
ATOM 631 C C . ASP A 1 83 ? -9.086 -8.873 11.834 1.00 98.50 83 ASP A C 1
ATOM 633 O O . ASP A 1 83 ? -10.105 -8.381 12.330 1.00 98.50 83 ASP A O 1
ATOM 637 N N . ALA A 1 84 ? -7.984 -9.085 12.562 1.00 98.12 84 ALA A N 1
ATOM 638 C CA . ALA A 1 84 ? -7.904 -8.741 13.979 1.00 98.12 84 ALA A CA 1
ATOM 639 C C . ALA A 1 84 ? -8.130 -7.236 14.207 1.00 98.12 84 ALA A C 1
ATOM 641 O O . ALA A 1 84 ? -8.908 -6.851 15.085 1.00 98.12 84 ALA A O 1
ATOM 642 N N . VAL A 1 85 ? -7.493 -6.379 13.399 1.00 98.19 85 VAL A N 1
ATOM 643 C CA . VAL A 1 85 ? -7.688 -4.922 13.459 1.00 98.19 85 VAL A CA 1
ATOM 644 C C . VAL A 1 85 ? -9.112 -4.532 13.085 1.00 98.19 85 VAL A C 1
ATOM 646 O O . VAL A 1 85 ? -9.674 -3.672 13.752 1.00 98.19 85 VAL A O 1
ATOM 649 N N . SER A 1 86 ? -9.726 -5.173 12.092 1.00 98.50 86 SER A N 1
ATOM 650 C CA . SER A 1 86 ? -11.102 -4.910 11.664 1.00 98.50 86 SER A CA 1
ATOM 651 C C . SER A 1 86 ? -12.100 -5.143 12.801 1.00 98.50 86 SER A C 1
ATOM 653 O O . SER A 1 86 ? -12.885 -4.255 13.142 1.00 98.50 86 SER A O 1
ATOM 655 N N . VAL A 1 87 ? -12.030 -6.313 13.447 1.00 97.75 87 VAL A N 1
ATOM 656 C CA . VAL A 1 87 ? -12.902 -6.660 14.583 1.00 97.75 87 VAL A CA 1
ATOM 657 C C . VAL A 1 87 ? -12.679 -5.704 15.755 1.00 97.75 87 VAL A C 1
ATOM 659 O O . VAL A 1 87 ? -13.635 -5.204 16.352 1.00 97.75 87 VAL A O 1
ATOM 662 N N . TYR A 1 88 ? -11.417 -5.415 16.071 1.00 97.50 88 TYR A N 1
ATOM 663 C CA . TYR A 1 88 ? -11.065 -4.518 17.165 1.00 97.50 88 TYR A CA 1
ATOM 664 C C . TYR A 1 88 ? -11.501 -3.077 16.915 1.00 97.50 88 TYR A C 1
ATOM 666 O O . TYR A 1 88 ? -12.150 -2.486 17.774 1.00 97.50 88 TYR A O 1
ATOM 674 N N . ALA A 1 89 ? -11.212 -2.529 15.734 1.00 97.88 89 ALA A N 1
ATOM 675 C CA . ALA A 1 89 ? -11.615 -1.187 15.340 1.00 97.88 89 ALA A CA 1
ATOM 676 C C . ALA A 1 89 ? -13.128 -1.024 15.471 1.00 97.88 89 ALA A C 1
ATOM 678 O O . ALA A 1 89 ? -13.566 -0.082 16.124 1.00 97.88 89 ALA A O 1
ATOM 679 N N . LYS A 1 90 ? -13.917 -1.983 14.965 1.00 97.75 90 LYS A N 1
ATOM 680 C CA . LYS A 1 90 ? -15.377 -1.976 15.106 1.00 97.75 90 LYS A CA 1
ATOM 681 C C . LYS A 1 90 ? -15.821 -1.918 16.560 1.00 97.75 90 LYS A C 1
ATOM 683 O O . LYS A 1 90 ? -16.661 -1.084 16.885 1.00 97.75 90 LYS A O 1
ATOM 688 N N . GLN A 1 91 ? -15.250 -2.741 17.442 1.00 95.62 91 GLN A N 1
ATOM 689 C CA . GLN A 1 91 ? -15.574 -2.680 18.869 1.00 95.62 91 GLN A CA 1
ATOM 690 C C . GLN A 1 91 ? -15.245 -1.304 19.469 1.00 95.62 91 GLN A C 1
ATOM 692 O O . GLN A 1 91 ? -16.041 -0.781 20.244 1.00 95.62 91 GLN A O 1
ATOM 697 N N . MET A 1 92 ? -14.103 -0.714 19.106 1.00 95.69 92 MET A N 1
ATOM 698 C CA . MET A 1 92 ? -13.656 0.566 19.665 1.00 95.69 92 MET A CA 1
ATOM 699 C C . MET A 1 92 ? -14.482 1.765 19.187 1.00 95.69 92 MET A C 1
ATOM 701 O O . MET A 1 92 ? -14.674 2.699 19.960 1.00 95.69 92 MET A O 1
ATOM 705 N N . VAL A 1 93 ? -14.984 1.738 17.949 1.00 96.50 93 VAL A N 1
ATOM 706 C CA . VAL A 1 93 ? -15.792 2.832 17.376 1.00 96.50 93 VAL A CA 1
ATOM 707 C C . VAL A 1 93 ? -17.300 2.628 17.539 1.00 96.50 93 VAL A C 1
ATOM 709 O O . VAL A 1 93 ? -18.084 3.467 17.093 1.00 96.50 93 VAL A O 1
ATOM 712 N N . THR A 1 94 ? -17.735 1.518 18.140 1.00 96.12 94 THR A N 1
ATOM 713 C CA . THR A 1 94 ? -19.155 1.285 18.428 1.00 96.12 94 THR A CA 1
ATOM 714 C C . THR A 1 94 ? -19.576 2.155 19.610 1.00 96.12 94 THR A C 1
ATOM 716 O O . THR A 1 94 ? -19.070 2.004 20.722 1.00 96.12 94 THR A O 1
ATOM 719 N N . GLY A 1 95 ? -20.510 3.072 19.363 1.00 90.38 95 GLY A N 1
ATOM 720 C CA . GLY A 1 95 ? -21.089 3.945 20.373 1.00 90.38 95 GLY A CA 1
ATOM 721 C C . GLY A 1 95 ? -21.902 3.184 21.421 1.00 90.38 95 GLY A C 1
ATOM 722 O O . GLY A 1 95 ? -22.220 2.002 21.283 1.00 90.38 95 GLY A O 1
ATOM 723 N N . SER A 1 96 ? -22.287 3.882 22.490 1.00 88.38 96 SER A N 1
ATOM 724 C CA . SER A 1 96 ? -23.124 3.317 23.559 1.00 88.38 96 SER A CA 1
ATOM 725 C C . SER A 1 96 ? -24.523 2.899 23.089 1.00 88.38 96 SER A C 1
ATOM 727 O O . SER A 1 96 ? -25.173 2.084 23.741 1.00 88.38 96 SER A O 1
ATOM 729 N N . ASP A 1 97 ? -24.975 3.434 21.957 1.00 90.62 97 ASP A N 1
ATOM 730 C CA . ASP A 1 97 ? -26.205 3.074 21.253 1.00 90.62 97 ASP A CA 1
ATOM 731 C C . ASP A 1 97 ? -26.045 1.846 20.334 1.00 90.62 97 ASP A C 1
ATOM 733 O O . ASP A 1 97 ? -27.004 1.436 19.680 1.00 90.62 97 ASP A O 1
ATOM 737 N N . GLY A 1 98 ? -24.852 1.242 20.295 1.00 93.12 98 GLY A N 1
ATOM 738 C CA . GLY A 1 98 ? -24.533 0.088 19.459 1.00 93.12 98 GLY A CA 1
ATOM 739 C C . GLY A 1 98 ? -24.264 0.437 17.995 1.00 93.12 98 GLY A C 1
ATOM 740 O O . GLY A 1 98 ? -24.111 -0.473 17.180 1.00 93.12 98 GLY A O 1
ATOM 741 N N . LYS A 1 99 ? -24.205 1.726 17.647 1.00 94.00 99 LYS A N 1
ATOM 742 C CA . LYS A 1 99 ? -23.999 2.186 16.276 1.00 94.00 99 LYS A CA 1
ATOM 743 C C . LYS A 1 99 ? -22.556 2.594 16.038 1.00 94.00 99 LYS A C 1
ATOM 745 O O . LYS A 1 99 ? -21.885 3.142 16.907 1.00 94.00 99 LYS A O 1
ATOM 750 N N . VAL A 1 100 ? -22.093 2.375 14.816 1.00 95.62 100 VAL A N 1
ATOM 751 C CA . VAL A 1 100 ? -20.845 2.953 14.320 1.00 95.62 100 VAL A CA 1
ATOM 752 C C . VAL A 1 100 ? -21.243 4.177 13.512 1.00 95.62 100 VAL A C 1
ATOM 754 O O . VAL A 1 100 ? -21.879 4.023 12.477 1.00 95.62 100 VAL A O 1
ATOM 757 N N . THR A 1 101 ? -20.917 5.377 13.986 1.00 93.94 101 THR A N 1
ATOM 758 C CA . THR A 1 101 ? -21.248 6.658 13.336 1.00 93.94 101 THR A CA 1
ATOM 759 C C . THR A 1 101 ? -19.967 7.385 12.935 1.00 93.94 101 THR A C 1
ATOM 761 O O . THR A 1 101 ? -18.896 7.081 13.452 1.00 93.94 101 THR A O 1
ATOM 764 N N . ALA A 1 102 ? -20.045 8.372 12.039 1.00 92.25 102 ALA A N 1
ATOM 765 C CA . ALA A 1 102 ? -18.874 9.191 11.704 1.00 92.25 102 ALA A CA 1
ATOM 766 C C . ALA A 1 102 ? -18.260 9.871 12.947 1.00 92.25 102 ALA A C 1
ATOM 768 O O . ALA A 1 102 ? -17.042 9.901 13.094 1.00 92.25 102 ALA A O 1
ATOM 769 N N . GLN A 1 103 ? -19.093 10.345 13.882 1.00 91.06 103 GLN A N 1
ATOM 770 C CA . GLN A 1 103 ? -18.620 10.930 15.141 1.00 91.06 103 GLN A CA 1
ATOM 771 C C . GLN A 1 103 ? -17.879 9.904 16.004 1.00 91.06 103 GLN A C 1
ATOM 773 O O . GLN A 1 103 ? -16.759 10.172 16.420 1.00 91.06 103 GLN A O 1
ATOM 778 N N . SER A 1 104 ? -18.454 8.717 16.230 1.00 94.62 104 SER A N 1
ATOM 779 C CA . SER A 1 104 ? -17.809 7.700 17.074 1.00 94.62 104 SER A CA 1
ATOM 780 C C . SER A 1 104 ? -16.524 7.144 16.454 1.00 94.62 104 SER A C 1
ATOM 782 O O . SER A 1 104 ? -15.607 6.758 17.176 1.00 94.62 104 SER A O 1
ATOM 784 N N . ILE A 1 105 ? -16.420 7.150 15.120 1.00 95.56 105 ILE A N 1
ATOM 785 C CA . ILE A 1 105 ? -15.165 6.872 14.418 1.00 95.56 105 ILE A CA 1
ATOM 786 C C . ILE A 1 105 ? -14.143 7.980 14.700 1.00 95.56 105 ILE A C 1
ATOM 788 O O . ILE A 1 105 ? -13.015 7.662 15.062 1.00 95.56 105 ILE A O 1
ATOM 792 N N . HIS A 1 106 ? -14.520 9.257 14.593 1.00 92.19 106 HIS A N 1
ATOM 793 C CA . HIS A 1 106 ? -13.619 10.392 14.839 1.00 92.19 106 HIS A CA 1
ATOM 794 C C . HIS A 1 106 ? -13.209 10.584 16.300 1.00 92.19 106 HIS A C 1
ATOM 796 O O . HIS A 1 106 ? -12.145 11.143 16.565 1.00 92.19 106 HIS A O 1
ATOM 802 N N . ASP A 1 107 ? -14.005 10.087 17.243 1.00 93.44 107 ASP A N 1
ATOM 803 C CA . ASP A 1 107 ? -13.630 10.052 18.656 1.00 93.44 107 ASP A CA 1
ATOM 804 C C . ASP A 1 107 ? -12.430 9.116 18.910 1.00 93.44 107 ASP A C 1
ATOM 806 O O . ASP A 1 107 ? -11.767 9.224 19.945 1.00 93.44 107 ASP A O 1
ATOM 810 N N . TYR A 1 108 ? -12.133 8.207 17.972 1.00 96.62 108 TYR A N 1
ATOM 811 C CA . TYR A 1 108 ? -11.073 7.207 18.099 1.00 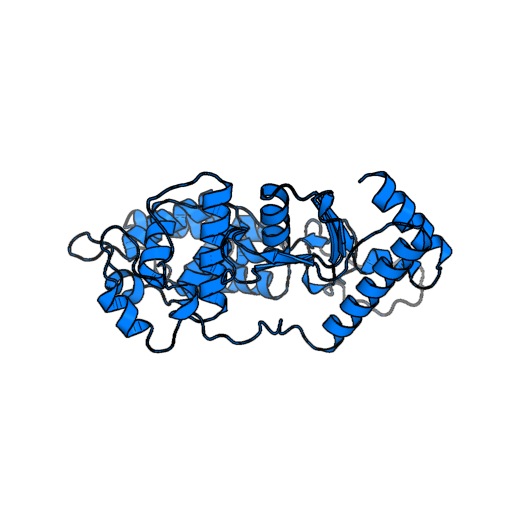96.62 108 TYR A CA 1
ATOM 812 C C . TYR A 1 108 ? -9.980 7.294 17.017 1.00 96.62 108 TYR A C 1
ATOM 814 O O . TYR A 1 108 ? -8.810 7.068 17.333 1.00 96.62 108 TYR A O 1
ATOM 822 N N . PHE A 1 109 ? -10.338 7.618 15.770 1.00 97.00 109 PHE A N 1
ATOM 823 C CA . PHE A 1 109 ? -9.428 7.735 14.631 1.00 97.00 109 PHE A CA 1
ATOM 824 C C . PHE A 1 109 ? -9.357 9.159 14.074 1.00 97.00 109 PHE A C 1
ATOM 826 O O . PHE A 1 109 ? -10.371 9.803 13.791 1.00 97.00 109 PHE A O 1
ATOM 833 N N . LEU A 1 110 ? -8.139 9.605 13.777 1.00 93.25 110 LEU A N 1
ATOM 834 C CA . LEU A 1 110 ? -7.919 10.767 12.917 1.00 93.25 110 LEU A CA 1
ATOM 835 C C . LEU A 1 110 ? -8.103 10.397 11.436 1.00 93.25 110 LEU A C 1
ATOM 837 O O . LEU A 1 110 ? -7.875 9.260 11.027 1.00 93.25 110 LEU A O 1
ATOM 841 N N . GLN A 1 111 ? -8.431 11.380 10.591 1.00 89.50 111 GLN A N 1
ATOM 842 C CA . GLN A 1 111 ? -8.573 11.164 9.140 1.00 89.50 111 GLN A CA 1
ATOM 843 C C . GLN A 1 111 ? -7.304 10.580 8.498 1.00 89.50 111 GLN A C 1
ATOM 845 O O . GLN A 1 111 ? -7.394 9.693 7.653 1.00 89.50 111 GLN A O 1
ATOM 850 N N . GLN A 1 112 ? -6.120 11.029 8.929 1.00 90.69 112 GLN A N 1
ATOM 851 C CA . GLN A 1 112 ? -4.843 10.497 8.443 1.00 90.69 112 GLN A CA 1
ATOM 852 C C . GLN A 1 112 ? -4.670 9.008 8.787 1.00 90.69 112 GLN A C 1
ATOM 854 O O . GLN A 1 112 ? -4.137 8.243 7.989 1.00 90.69 112 GLN A O 1
ATOM 859 N N . GLU A 1 113 ? -5.155 8.578 9.953 1.00 97.31 113 GLU A N 1
ATOM 860 C CA . GLU A 1 113 ? -5.079 7.183 10.397 1.00 97.31 113 GLU A CA 1
ATOM 861 C C . GLU A 1 113 ? -6.007 6.296 9.562 1.00 97.31 113 GLU A C 1
ATOM 863 O O . GLU A 1 113 ? -5.596 5.225 9.120 1.00 97.31 113 GLU A O 1
ATOM 868 N N . LEU A 1 114 ? -7.221 6.773 9.264 1.00 97.88 114 LEU A N 1
ATOM 869 C CA . LEU A 1 114 ? -8.134 6.104 8.332 1.00 97.88 114 LEU A CA 1
ATOM 870 C C . LEU A 1 114 ? -7.550 6.036 6.916 1.00 97.88 114 LEU A C 1
ATOM 872 O O . LEU A 1 114 ? -7.654 5.000 6.263 1.00 97.88 114 LEU A O 1
ATOM 876 N N . GLY A 1 115 ? -6.890 7.103 6.456 1.00 96.25 115 GLY A N 1
ATOM 877 C CA . GLY A 1 115 ? -6.175 7.119 5.179 1.00 96.25 115 GLY A CA 1
ATOM 878 C C . GLY A 1 115 ? -5.044 6.089 5.127 1.00 96.25 115 GLY A C 1
ATOM 879 O O . GLY A 1 115 ? -4.899 5.385 4.130 1.00 96.25 115 GLY A O 1
ATOM 880 N N . ASN A 1 116 ? -4.281 5.934 6.210 1.00 97.88 116 ASN A N 1
ATOM 881 C CA . ASN A 1 116 ? -3.245 4.905 6.311 1.00 97.88 116 ASN A CA 1
ATOM 882 C C . ASN A 1 116 ? -3.835 3.489 6.259 1.00 97.88 116 ASN A C 1
ATOM 884 O O . ASN A 1 116 ? -3.290 2.628 5.570 1.00 97.88 116 ASN A O 1
ATOM 888 N N . LEU A 1 117 ? -4.959 3.252 6.945 1.00 98.69 117 LEU A N 1
ATOM 889 C CA . LEU A 1 117 ? -5.669 1.970 6.900 1.00 98.69 117 LEU A CA 1
ATOM 890 C C . LEU A 1 117 ? -6.217 1.674 5.495 1.00 98.69 117 LEU A C 1
ATOM 892 O O . LEU A 1 117 ? -6.057 0.555 5.013 1.00 98.69 117 LEU A O 1
ATOM 896 N N . ALA A 1 118 ? -6.802 2.667 4.818 1.00 98.62 118 ALA A N 1
ATOM 897 C CA . ALA A 1 118 ? -7.305 2.536 3.449 1.00 98.62 118 ALA A CA 1
ATOM 898 C C . ALA A 1 118 ? -6.191 2.171 2.462 1.00 98.62 118 ALA A C 1
ATOM 900 O O . ALA A 1 118 ? -6.313 1.200 1.714 1.00 98.62 118 ALA A O 1
ATOM 901 N N . TRP A 1 119 ? -5.077 2.907 2.513 1.00 97.75 119 TRP A N 1
ATOM 902 C CA . TRP A 1 119 ? -3.913 2.636 1.675 1.00 97.75 119 TRP A CA 1
ATOM 903 C C . TRP A 1 119 ? -3.353 1.244 1.934 1.00 97.75 119 TRP A C 1
ATOM 905 O O . TRP A 1 119 ? -3.111 0.496 0.995 1.00 97.75 119 TRP A O 1
ATOM 915 N N . ALA A 1 120 ? -3.206 0.859 3.199 1.00 98.56 120 ALA A N 1
ATOM 916 C CA . ALA A 1 120 ? -2.692 -0.453 3.548 1.00 98.56 120 ALA A CA 1
ATOM 917 C C . ALA A 1 120 ? -3.613 -1.596 3.096 1.00 98.56 120 ALA A C 1
ATOM 919 O O . ALA A 1 120 ? -3.108 -2.603 2.609 1.00 98.56 120 ALA A O 1
ATOM 920 N N . CYS A 1 121 ? -4.942 -1.443 3.179 1.00 98.69 121 CYS A N 1
ATOM 921 C CA . CYS A 1 121 ? -5.881 -2.417 2.604 1.00 98.69 121 CYS A CA 1
ATOM 922 C C . CYS A 1 121 ? -5.666 -2.561 1.090 1.00 98.69 121 CYS A C 1
ATOM 924 O O . CYS A 1 121 ? -5.630 -3.677 0.575 1.00 98.69 121 CYS A O 1
ATOM 926 N N . ALA A 1 122 ? -5.443 -1.446 0.384 1.00 97.50 122 ALA A N 1
ATOM 927 C CA . ALA A 1 122 ? -5.137 -1.466 -1.043 1.00 97.50 122 ALA A CA 1
ATOM 928 C C . ALA A 1 122 ? -3.790 -2.147 -1.348 1.00 97.50 122 ALA A C 1
ATOM 930 O O . ALA A 1 122 ? -3.718 -3.032 -2.201 1.00 97.50 122 ALA A O 1
ATOM 931 N N . VAL A 1 123 ? -2.727 -1.791 -0.621 1.00 97.62 123 VAL A N 1
ATOM 932 C CA . VAL A 1 123 ? -1.394 -2.405 -0.754 1.00 97.62 123 VAL A CA 1
ATOM 933 C C . VAL A 1 123 ? -1.428 -3.897 -0.448 1.00 97.62 123 VAL A C 1
ATOM 935 O O . VAL A 1 123 ? -0.741 -4.669 -1.115 1.00 97.62 123 VAL A O 1
ATOM 938 N N . MET A 1 124 ? -2.220 -4.325 0.533 1.00 97.56 124 MET A N 1
ATOM 939 C CA . MET A 1 124 ? -2.355 -5.739 0.874 1.00 97.56 124 MET A CA 1
ATOM 940 C C . MET A 1 124 ? -3.331 -6.493 -0.032 1.00 97.56 124 MET A C 1
ATOM 942 O O . MET A 1 124 ? -3.326 -7.723 -0.007 1.00 97.56 124 MET A O 1
ATOM 946 N N . ASP A 1 125 ? -4.107 -5.772 -0.848 1.00 97.50 125 ASP A N 1
ATOM 947 C CA . ASP A 1 125 ? -5.171 -6.304 -1.701 1.00 97.50 125 ASP A CA 1
ATOM 948 C C . ASP A 1 125 ? -6.207 -7.118 -0.910 1.00 97.50 125 ASP A C 1
ATOM 950 O O . ASP A 1 125 ? -6.651 -8.189 -1.321 1.00 97.50 125 ASP A O 1
ATOM 954 N N . TYR A 1 126 ? -6.545 -6.620 0.281 1.00 98.44 126 TYR A N 1
ATOM 955 C CA . TYR A 1 126 ? -7.446 -7.276 1.218 1.00 98.44 126 TYR A CA 1
ATOM 956 C C . TYR A 1 126 ? -8.317 -6.236 1.922 1.00 98.44 126 TYR A C 1
ATOM 958 O O . TYR A 1 126 ? -7.810 -5.272 2.494 1.00 98.44 126 TYR A O 1
ATOM 966 N N . TYR A 1 127 ? -9.636 -6.439 1.880 1.00 98.50 127 TYR A N 1
ATOM 967 C CA . TYR A 1 127 ? -10.633 -5.422 2.231 1.00 98.50 127 TYR A CA 1
ATOM 968 C C . TYR A 1 127 ? -11.654 -5.973 3.239 1.00 98.50 127 TYR A C 1
ATOM 970 O O . TYR A 1 127 ? -12.768 -6.340 2.841 1.00 98.50 127 TYR A O 1
ATOM 978 N N . PRO A 1 128 ? -11.306 -6.062 4.540 1.00 98.44 128 PRO A N 1
ATOM 979 C CA . PRO A 1 128 ? -12.234 -6.541 5.561 1.00 98.44 128 PRO A CA 1
ATOM 980 C C . PRO A 1 128 ? -13.511 -5.681 5.580 1.00 98.44 128 PRO A C 1
ATOM 982 O O . PRO A 1 128 ? -13.398 -4.457 5.685 1.00 98.44 128 PRO A O 1
ATOM 985 N N . PRO A 1 129 ? -14.724 -6.268 5.510 1.00 97.50 129 PRO A N 1
ATOM 986 C CA . PRO A 1 129 ? -15.959 -5.499 5.349 1.00 97.50 129 PRO A CA 1
ATOM 987 C C . PRO A 1 129 ? -16.153 -4.445 6.437 1.00 97.50 129 PRO A C 1
ATOM 989 O O . PRO A 1 129 ? -16.400 -3.281 6.134 1.00 97.50 129 PRO A O 1
ATOM 992 N N . ASP A 1 130 ? -16.005 -4.830 7.704 1.00 97.88 130 ASP A N 1
ATOM 993 C CA . ASP A 1 130 ? -16.192 -3.919 8.834 1.00 97.88 130 ASP A CA 1
ATOM 994 C C . ASP A 1 130 ? -15.188 -2.757 8.794 1.00 97.88 130 ASP A C 1
ATOM 996 O O . ASP A 1 130 ? -15.576 -1.602 8.974 1.00 97.88 130 ASP A O 1
ATOM 1000 N N . LEU A 1 131 ? -13.920 -3.039 8.478 1.00 98.50 131 LEU A N 1
ATOM 1001 C CA . LEU A 1 131 ? -12.889 -2.016 8.328 1.00 98.50 131 LEU A CA 1
ATOM 1002 C C . LEU A 1 131 ? -13.184 -1.069 7.158 1.00 98.50 131 LEU A C 1
ATOM 1004 O O . LEU A 1 131 ? -13.042 0.141 7.321 1.00 98.50 131 LEU A O 1
ATOM 1008 N N . MET A 1 132 ? -13.654 -1.579 6.015 1.00 98.62 132 MET A N 1
ATOM 1009 C CA . MET A 1 132 ? -14.012 -0.731 4.874 1.00 98.62 132 MET A CA 1
ATOM 1010 C C . MET A 1 132 ? -15.184 0.199 5.190 1.00 98.62 132 MET A C 1
ATOM 1012 O O . MET A 1 132 ? -15.116 1.381 4.861 1.00 98.62 132 MET A O 1
ATOM 1016 N N . HIS A 1 133 ? -16.221 -0.274 5.888 1.00 97.88 133 HIS A N 1
ATOM 1017 C CA . HIS A 1 133 ? -17.319 0.600 6.317 1.00 97.88 133 HIS A CA 1
ATOM 1018 C C . HIS A 1 133 ? -16.837 1.676 7.301 1.00 97.88 133 HIS A C 1
ATOM 1020 O O . HIS A 1 133 ? -17.258 2.824 7.197 1.00 97.88 133 HIS A O 1
ATOM 1026 N N . ILE A 1 134 ? -15.923 1.341 8.220 1.00 98.19 134 ILE A N 1
ATOM 1027 C CA . ILE A 1 134 ? -15.307 2.320 9.132 1.00 98.19 134 ILE A CA 1
ATOM 1028 C C . ILE A 1 134 ? -14.507 3.369 8.348 1.00 98.19 134 ILE A C 1
ATOM 1030 O O . ILE A 1 134 ? -14.646 4.563 8.603 1.00 98.19 134 ILE A O 1
ATOM 1034 N N . ILE A 1 135 ? -13.699 2.940 7.376 1.00 97.94 135 ILE A N 1
ATOM 1035 C CA . ILE A 1 135 ? -12.882 3.821 6.535 1.00 97.94 135 ILE A CA 1
ATOM 1036 C C . ILE A 1 135 ? -13.767 4.772 5.721 1.00 97.94 135 ILE A C 1
ATOM 1038 O O . ILE A 1 135 ? -13.603 5.988 5.813 1.00 97.94 135 ILE A O 1
ATOM 1042 N N . PHE A 1 136 ? -14.727 4.250 4.953 1.00 95.81 136 PHE A N 1
ATOM 1043 C CA . PHE A 1 136 ? -15.587 5.077 4.102 1.00 95.81 136 PHE A CA 1
ATOM 1044 C C . PHE A 1 136 ? -16.466 6.013 4.933 1.00 95.81 136 PHE A C 1
ATOM 1046 O O . PHE A 1 136 ? -16.573 7.203 4.626 1.00 95.81 136 PHE A O 1
ATOM 1053 N N . GLN A 1 137 ? -17.036 5.524 6.034 1.00 94.19 137 GLN A N 1
ATOM 1054 C CA . GLN A 1 137 ? -17.900 6.351 6.863 1.00 94.19 137 GLN A CA 1
ATOM 1055 C C . GLN A 1 137 ? -17.110 7.409 7.640 1.00 94.19 137 GLN A C 1
ATOM 1057 O O . GLN A 1 137 ? -17.606 8.515 7.833 1.00 94.19 137 GLN A O 1
ATOM 1062 N N . GLY A 1 138 ? -15.881 7.104 8.056 1.00 93.50 138 GLY A N 1
ATOM 1063 C CA . GLY A 1 138 ? -15.019 8.054 8.754 1.00 93.50 138 GLY A CA 1
ATOM 1064 C C . GLY A 1 138 ? -14.332 9.078 7.844 1.00 93.50 138 GLY A C 1
ATOM 1065 O O . GLY A 1 138 ? -13.993 10.159 8.310 1.00 93.50 138 GLY A O 1
ATOM 1066 N N . ILE A 1 139 ? -14.114 8.779 6.558 1.00 91.62 139 ILE A N 1
ATOM 1067 C CA . ILE A 1 139 ? -13.483 9.735 5.627 1.00 91.62 139 ILE A CA 1
ATOM 1068 C C . ILE A 1 139 ? -14.530 10.557 4.871 1.00 91.62 139 ILE A C 1
ATOM 1070 O O . ILE A 1 139 ? -14.390 11.773 4.779 1.00 91.62 139 ILE A O 1
ATOM 1074 N N . VAL A 1 140 ? -15.574 9.916 4.336 1.00 89.62 140 VAL A N 1
ATOM 1075 C CA . VAL A 1 140 ? -16.572 10.566 3.461 1.00 89.62 140 VAL A CA 1
ATOM 1076 C C . VAL A 1 140 ? -18.013 10.430 3.954 1.00 89.62 140 VAL A C 1
ATOM 1078 O O . VAL A 1 140 ? -18.934 10.964 3.341 1.00 89.62 140 VAL A O 1
ATOM 1081 N N . GLY A 1 141 ? -18.246 9.742 5.075 1.00 90.38 141 GLY A N 1
ATOM 1082 C CA . GLY A 1 141 ? -19.591 9.597 5.641 1.00 90.38 141 GLY A CA 1
ATOM 1083 C C . GLY A 1 141 ? -20.461 8.586 4.922 1.00 90.38 141 GLY A C 1
ATOM 1084 O O . GLY A 1 141 ? -21.649 8.523 5.222 1.00 90.38 141 GLY A O 1
ATOM 1085 N N . VAL A 1 142 ? -19.899 7.819 3.989 1.00 90.75 142 VAL A N 1
ATOM 1086 C CA . VAL A 1 142 ? -20.598 6.766 3.249 1.00 90.75 142 VAL A CA 1
ATOM 1087 C C . VAL A 1 142 ? -20.560 5.481 4.070 1.00 90.75 142 VAL A C 1
ATOM 1089 O O . VAL A 1 142 ? -19.488 4.985 4.401 1.00 90.75 142 VAL A O 1
ATOM 1092 N N . GLY A 1 143 ? -21.726 4.948 4.422 1.00 90.94 143 GLY A N 1
ATOM 1093 C CA . GLY A 1 143 ? -21.838 3.756 5.259 1.00 90.94 143 GLY A CA 1
ATOM 1094 C C . GLY A 1 143 ? -23.255 3.550 5.802 1.00 90.94 143 GLY A C 1
ATOM 1095 O O . GLY A 1 143 ? -24.170 4.281 5.422 1.00 90.94 143 GLY A O 1
ATOM 1096 N N . PRO A 1 144 ? -23.462 2.571 6.700 1.00 87.31 144 PRO A N 1
ATOM 1097 C CA . PRO A 1 144 ? -24.790 2.202 7.189 1.00 87.31 144 PRO A CA 1
ATOM 1098 C C . PRO A 1 144 ? -25.461 3.312 8.009 1.00 87.31 144 PRO A C 1
ATOM 1100 O O . PRO A 1 144 ? -26.683 3.422 8.015 1.00 87.31 144 PRO A O 1
ATOM 1103 N N . GLU A 1 145 ? -24.670 4.156 8.674 1.00 87.88 145 GLU A N 1
ATOM 1104 C CA . GLU A 1 145 ? -25.135 5.318 9.439 1.00 87.88 145 GLU A CA 1
ATOM 1105 C C . GLU A 1 145 ? -24.716 6.614 8.719 1.00 87.88 145 GLU A C 1
ATOM 1107 O O . GLU A 1 145 ? -24.119 7.521 9.309 1.00 87.88 145 GLU A O 1
ATOM 1112 N N . GLN A 1 146 ? -24.986 6.673 7.407 1.00 84.75 146 GLN A N 1
ATOM 1113 C CA . GLN A 1 146 ? -24.576 7.768 6.528 1.00 84.75 146 GLN A CA 1
ATOM 1114 C C . GLN A 1 146 ? -25.012 9.141 7.056 1.00 84.75 146 GLN A C 1
ATOM 1116 O O . GLN A 1 146 ? -26.186 9.388 7.338 1.00 84.75 146 GLN A O 1
ATOM 1121 N N . ASN A 1 147 ? -24.062 10.076 7.118 1.00 81.88 147 ASN A N 1
ATOM 1122 C CA . ASN A 1 147 ? -24.314 11.455 7.535 1.00 81.88 147 ASN A CA 1
ATOM 1123 C C . ASN A 1 147 ? -23.457 12.443 6.730 1.00 81.88 147 ASN A C 1
ATOM 1125 O O . ASN A 1 147 ? -22.517 13.056 7.238 1.00 81.88 147 ASN A O 1
ATOM 1129 N N . LEU A 1 148 ? -23.805 12.605 5.451 1.00 74.56 148 LEU A N 1
ATOM 1130 C CA . LEU A 1 14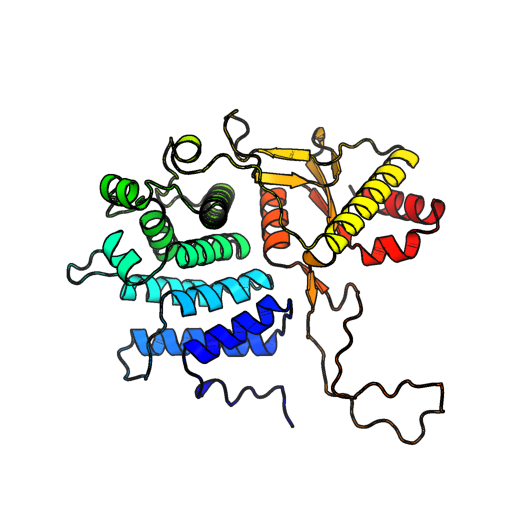8 ? -23.073 13.470 4.518 1.00 74.56 148 LEU A CA 1
ATOM 1131 C C . LEU A 1 148 ? -23.016 14.930 4.981 1.00 74.56 148 LEU A C 1
ATOM 1133 O O . LEU A 1 148 ? -22.006 15.595 4.789 1.00 74.56 148 LEU A O 1
ATOM 1137 N N . LYS A 1 149 ? -24.073 15.428 5.638 1.00 75.88 149 LYS A N 1
ATOM 1138 C CA . LYS A 1 149 ? -24.120 16.808 6.139 1.00 75.88 149 LYS A CA 1
ATOM 1139 C C . LYS A 1 149 ? -23.117 17.042 7.267 1.00 75.88 149 LYS A C 1
ATOM 1141 O O . LYS A 1 149 ? -22.464 18.082 7.285 1.00 75.88 149 LYS A O 1
ATOM 1146 N N . TYR A 1 150 ? -22.993 16.091 8.193 1.00 73.38 150 TYR A N 1
ATOM 1147 C CA . TYR A 1 150 ? -21.946 16.126 9.211 1.00 73.38 150 TYR A CA 1
ATOM 1148 C C . TYR A 1 150 ? -20.577 16.139 8.529 1.00 73.38 150 TYR A C 1
ATOM 1150 O O . TYR A 1 150 ? -19.805 17.063 8.746 1.00 73.38 150 TYR A O 1
ATOM 1158 N N . MET A 1 151 ? -20.321 15.217 7.600 1.00 76.81 151 MET A N 1
ATOM 1159 C CA . MET A 1 151 ? -19.020 15.155 6.928 1.00 76.81 151 MET A CA 1
ATOM 1160 C C . MET A 1 151 ? -18.682 16.400 6.114 1.00 76.81 151 MET A C 1
ATOM 1162 O O . MET A 1 151 ? -17.552 16.870 6.185 1.00 76.81 151 MET A O 1
ATOM 1166 N N . SER A 1 152 ? -19.655 17.006 5.428 1.00 69.75 152 SER A N 1
ATOM 1167 C CA . SER A 1 152 ? -19.427 18.254 4.692 1.00 69.75 152 SER A CA 1
ATOM 1168 C C . SER A 1 152 ? -18.967 19.407 5.593 1.00 69.75 152 SER A C 1
ATOM 1170 O O . SER A 1 152 ? -18.215 20.260 5.139 1.00 69.75 152 SER A O 1
ATOM 1172 N N . GLN A 1 153 ? -19.349 19.417 6.879 1.00 70.00 153 GLN A N 1
ATOM 1173 C CA . GLN A 1 153 ? -18.870 20.413 7.851 1.00 70.00 153 GLN A CA 1
ATOM 1174 C C . GLN A 1 153 ? -17.420 20.150 8.279 1.00 70.00 153 GLN A C 1
ATOM 1176 O O . GLN A 1 153 ? -16.667 21.085 8.531 1.00 70.00 153 GLN A O 1
ATOM 1181 N N . PHE A 1 154 ? -17.005 18.881 8.344 1.00 64.94 154 PHE A N 1
ATOM 1182 C CA . PHE A 1 154 ? -15.619 18.499 8.651 1.00 64.94 154 PHE A CA 1
ATOM 1183 C C . PHE A 1 154 ? -14.663 18.726 7.479 1.00 64.94 154 PHE A C 1
ATOM 1185 O O . PHE A 1 154 ? -13.447 18.717 7.662 1.00 64.94 154 PHE A O 1
ATOM 1192 N N . LEU A 1 155 ? -15.212 18.931 6.283 1.00 65.81 155 LEU A N 1
ATOM 1193 C CA . LEU A 1 155 ? -14.477 18.965 5.025 1.00 65.81 155 LEU A CA 1
ATOM 1194 C C . LEU A 1 155 ? -14.648 20.289 4.288 1.00 65.81 155 LEU A C 1
ATOM 1196 O O . LEU A 1 155 ? -14.351 20.373 3.103 1.00 65.81 155 LEU A O 1
ATOM 1200 N N . GLU A 1 156 ? -15.009 21.360 5.004 1.00 63.34 156 GLU A N 1
ATOM 1201 C CA . GLU A 1 156 ? -15.015 22.729 4.465 1.00 63.34 156 GLU A CA 1
ATOM 1202 C C . GLU A 1 156 ? -13.659 23.136 3.850 1.00 63.34 156 GLU A C 1
ATOM 1204 O O . GLU A 1 156 ? -13.600 24.037 3.017 1.00 63.34 156 GLU A O 1
ATOM 1209 N N . ARG A 1 157 ? -12.561 22.476 4.249 1.00 65.12 157 ARG A N 1
ATOM 1210 C CA . ARG A 1 157 ? -11.206 22.671 3.702 1.00 65.12 157 ARG A CA 1
ATOM 1211 C C . ARG A 1 157 ? -10.768 21.597 2.692 1.00 65.12 157 ARG A C 1
ATOM 1213 O O . ARG A 1 157 ? -9.638 21.669 2.219 1.00 65.12 157 ARG A O 1
ATOM 1220 N N . GLY A 1 158 ? -11.628 20.629 2.377 1.00 71.00 158 GLY A N 1
ATOM 1221 C CA . GLY A 1 158 ? -11.301 19.446 1.579 1.00 71.00 158 GLY A CA 1
ATOM 1222 C C . GLY A 1 158 ? -10.516 18.379 2.351 1.00 71.00 158 GLY A C 1
ATOM 1223 O O . GLY A 1 158 ? -10.098 18.584 3.494 1.00 71.00 158 GLY A O 1
ATOM 1224 N N . LEU A 1 159 ? -10.331 17.217 1.720 1.00 78.00 159 LEU A N 1
ATOM 1225 C CA . LEU A 1 159 ? -9.502 16.128 2.240 1.00 78.00 159 LEU A CA 1
ATOM 1226 C C . LEU A 1 159 ? -8.018 16.383 1.946 1.00 78.00 159 LEU A C 1
ATOM 1228 O O . LEU A 1 159 ? -7.660 16.982 0.930 1.00 78.00 159 LEU A O 1
ATOM 1232 N N . GLN A 1 160 ? -7.134 15.891 2.822 1.00 78.75 160 GLN A N 1
ATOM 1233 C CA . GLN A 1 160 ? -5.701 15.871 2.516 1.00 78.75 160 GLN A CA 1
ATOM 1234 C C . GLN A 1 160 ? -5.441 14.967 1.302 1.00 78.75 160 GLN A C 1
ATOM 1236 O O . GLN A 1 160 ? -5.920 13.831 1.325 1.00 78.75 160 GLN A O 1
ATOM 1241 N N . PRO A 1 161 ? -4.629 15.391 0.310 1.00 78.00 161 PRO A N 1
ATOM 1242 C CA . PRO A 1 161 ? -4.409 14.634 -0.926 1.00 78.00 161 PRO A CA 1
ATOM 1243 C C . PRO A 1 161 ? -4.044 13.165 -0.702 1.00 78.00 161 PRO A C 1
ATOM 1245 O O . PRO A 1 161 ? -4.531 12.287 -1.409 1.00 78.00 161 PRO A O 1
ATOM 1248 N N . GLN A 1 162 ? -3.233 12.881 0.322 1.00 81.25 162 GLN A N 1
ATOM 1249 C CA . GLN A 1 162 ? -2.833 11.522 0.674 1.00 81.25 162 GLN A CA 1
ATOM 1250 C C . GLN A 1 162 ? -4.034 10.666 1.086 1.00 81.25 162 GLN A C 1
ATOM 1252 O O . GLN A 1 162 ? -4.204 9.578 0.554 1.00 81.25 162 GLN A O 1
ATOM 1257 N N . VAL A 1 163 ? -4.894 11.161 1.985 1.00 87.62 163 VAL A N 1
ATOM 1258 C CA . VAL A 1 163 ? -6.101 10.440 2.432 1.00 87.62 163 VAL A CA 1
ATOM 1259 C C . VAL A 1 163 ? -7.023 10.170 1.248 1.00 87.62 163 VAL A C 1
ATOM 1261 O O . VAL A 1 163 ? -7.586 9.081 1.127 1.00 87.62 163 VAL A O 1
ATOM 1264 N N . THR A 1 164 ? -7.140 11.146 0.353 1.00 83.88 164 THR A N 1
ATOM 1265 C CA . THR A 1 164 ? -7.997 11.040 -0.817 1.00 83.88 164 THR A CA 1
ATOM 1266 C C . THR A 1 164 ? -7.504 9.980 -1.801 1.00 83.88 164 THR A C 1
ATOM 1268 O O . THR A 1 164 ? -8.289 9.137 -2.233 1.00 83.88 164 THR A O 1
ATOM 1271 N N . MET A 1 165 ? -6.197 9.945 -2.082 1.00 84.06 165 MET A N 1
ATOM 1272 C CA . MET A 1 165 ? -5.591 8.893 -2.907 1.00 84.06 165 MET A CA 1
ATOM 1273 C C . MET A 1 165 ? -5.682 7.519 -2.252 1.00 84.06 165 MET A C 1
ATOM 1275 O O . MET A 1 165 ? -5.986 6.540 -2.926 1.00 84.06 165 MET A O 1
ATOM 1279 N N . SER A 1 166 ? -5.477 7.425 -0.939 1.00 91.88 166 SER A N 1
ATOM 1280 C CA . SER A 1 166 ? -5.619 6.164 -0.211 1.00 91.88 166 SER A CA 1
ATOM 1281 C C . SER A 1 166 ? -7.014 5.562 -0.354 1.00 91.88 166 SER A C 1
ATOM 1283 O O . SER A 1 166 ? -7.150 4.368 -0.620 1.00 91.88 166 SER A O 1
ATOM 1285 N N . LEU A 1 167 ? -8.055 6.387 -0.198 1.00 92.31 167 LEU A N 1
ATOM 1286 C CA . LEU A 1 167 ? -9.437 5.942 -0.351 1.00 92.31 167 LEU A CA 1
ATOM 1287 C C . LEU A 1 167 ? -9.744 5.558 -1.802 1.00 92.31 167 LEU A C 1
ATOM 1289 O O . LEU A 1 167 ? -10.432 4.568 -2.049 1.00 92.31 167 LEU A O 1
ATOM 1293 N N . LEU A 1 168 ? -9.176 6.293 -2.757 1.00 88.44 168 LEU A N 1
ATOM 1294 C CA . LEU A 1 168 ? -9.299 5.986 -4.172 1.00 88.44 168 LEU A CA 1
ATOM 1295 C C . LEU A 1 168 ? -8.679 4.637 -4.539 1.00 88.44 168 LEU A C 1
ATOM 1297 O O . LEU A 1 168 ? -9.333 3.822 -5.183 1.00 88.44 168 LEU A O 1
ATOM 1301 N N . TYR A 1 169 ? -7.445 4.374 -4.105 1.00 91.38 169 TYR A N 1
ATOM 1302 C CA . TYR A 1 169 ? -6.795 3.083 -4.328 1.00 91.38 169 TYR A CA 1
ATOM 1303 C C . TYR A 1 169 ? -7.575 1.940 -3.681 1.00 91.38 169 TYR A C 1
ATOM 1305 O O . TYR A 1 169 ? -7.693 0.865 -4.273 1.00 91.38 169 TYR A O 1
ATOM 1313 N N . ALA A 1 170 ? -8.148 2.172 -2.496 1.00 95.62 170 ALA A N 1
ATOM 1314 C CA . ALA A 1 170 ? -9.001 1.189 -1.847 1.00 95.62 170 ALA A CA 1
ATOM 1315 C C . ALA A 1 170 ? -10.257 0.887 -2.681 1.00 95.62 170 ALA A C 1
ATOM 1317 O O . ALA A 1 170 ? -10.536 -0.285 -2.932 1.00 95.62 170 ALA A O 1
ATOM 1318 N N . GLN A 1 171 ? -10.965 1.911 -3.181 1.00 92.75 171 GLN A N 1
ATOM 1319 C CA . GLN A 1 171 ? -12.122 1.706 -4.059 1.00 92.75 171 GLN A CA 1
ATOM 1320 C C . GLN A 1 171 ? -11.733 1.022 -5.379 1.00 92.75 171 GLN A C 1
ATOM 1322 O O . GLN A 1 171 ? -12.403 0.070 -5.773 1.00 92.75 171 GLN A O 1
ATOM 1327 N N . ALA A 1 172 ? -10.652 1.454 -6.042 1.00 89.88 172 ALA A N 1
ATOM 1328 C CA . ALA A 1 172 ? -10.163 0.823 -7.276 1.00 89.88 172 ALA A CA 1
ATOM 1329 C C . ALA A 1 172 ? -9.930 -0.664 -7.073 1.00 89.88 172 ALA A C 1
ATOM 1331 O O . ALA A 1 172 ? -10.416 -1.491 -7.839 1.00 89.88 172 ALA A O 1
ATOM 1332 N N . GLY A 1 173 ? -9.167 -0.997 -6.034 1.00 93.31 173 GLY A N 1
ATOM 1333 C CA . GLY A 1 173 ? -8.817 -2.374 -5.774 1.00 93.31 173 GLY A CA 1
ATOM 1334 C C . GLY A 1 173 ? -10.048 -3.201 -5.414 1.00 93.31 173 GLY A C 1
ATOM 1335 O O . GLY A 1 173 ? -10.201 -4.289 -5.957 1.00 93.31 173 GLY A O 1
ATOM 1336 N N . MET A 1 174 ? -10.991 -2.683 -4.619 1.00 95.56 174 MET A N 1
ATOM 1337 C CA . MET A 1 174 ? -12.276 -3.361 -4.394 1.00 95.56 174 MET A CA 1
ATOM 1338 C C . MET A 1 174 ? -13.021 -3.634 -5.710 1.00 95.56 174 MET A C 1
ATOM 1340 O O . MET A 1 174 ? -13.404 -4.776 -5.960 1.00 95.56 174 MET A O 1
ATOM 1344 N N . MET A 1 175 ? -13.158 -2.629 -6.582 1.00 92.00 175 MET A N 1
ATOM 1345 C CA . MET A 1 175 ? -13.830 -2.764 -7.881 1.00 92.00 175 MET A CA 1
ATOM 1346 C C . MET A 1 175 ? -13.146 -3.799 -8.783 1.00 92.00 175 MET A C 1
ATOM 1348 O O . MET A 1 175 ? -13.815 -4.667 -9.340 1.00 92.00 175 MET A O 1
ATOM 1352 N N . LEU A 1 176 ? -11.815 -3.758 -8.886 1.00 91.81 176 LEU A N 1
ATOM 1353 C CA . LEU A 1 176 ? -11.023 -4.705 -9.677 1.00 91.81 176 LEU A CA 1
ATOM 1354 C C . LEU A 1 176 ? -11.073 -6.136 -9.116 1.00 91.81 176 LEU A C 1
ATOM 1356 O O . LEU A 1 176 ? -10.881 -7.093 -9.861 1.00 91.81 176 LEU A O 1
ATOM 1360 N N . ASN A 1 177 ? -11.351 -6.297 -7.819 1.00 94.31 177 ASN A N 1
ATOM 1361 C CA . ASN A 1 177 ? -11.603 -7.596 -7.190 1.00 94.31 177 ASN A CA 1
ATOM 1362 C C . ASN A 1 177 ? -13.075 -8.042 -7.265 1.00 94.31 177 ASN A C 1
ATOM 1364 O O . ASN A 1 177 ? -13.402 -9.120 -6.769 1.00 94.31 177 ASN A O 1
ATOM 1368 N N . GLY A 1 178 ? -13.975 -7.236 -7.840 1.00 94.88 178 GLY A N 1
ATOM 1369 C CA . GLY A 1 178 ? -15.413 -7.519 -7.847 1.00 94.88 178 GLY A CA 1
ATOM 1370 C C . GLY A 1 178 ? -16.056 -7.477 -6.454 1.00 94.88 178 GLY A C 1
ATOM 1371 O O . GLY A 1 178 ? -17.058 -8.151 -6.221 1.00 94.88 178 GLY A O 1
ATOM 1372 N N . ILE A 1 179 ? -15.471 -6.726 -5.519 1.00 96.25 179 ILE A N 1
ATOM 1373 C CA . ILE A 1 179 ? -15.982 -6.552 -4.158 1.00 96.25 179 ILE A CA 1
ATOM 1374 C C . ILE A 1 179 ? -16.948 -5.369 -4.142 1.00 96.25 179 ILE A C 1
ATOM 1376 O O . ILE A 1 179 ? -16.548 -4.229 -4.376 1.00 96.25 179 ILE A O 1
ATOM 1380 N N . ASP A 1 180 ? -18.203 -5.644 -3.794 1.00 94.75 180 ASP A N 1
ATOM 1381 C CA . ASP A 1 180 ? -19.240 -4.635 -3.599 1.00 94.75 180 ASP A CA 1
ATOM 1382 C C . ASP A 1 180 ? -19.835 -4.748 -2.189 1.00 94.75 180 ASP A C 1
ATOM 1384 O O . ASP A 1 180 ? -20.484 -5.735 -1.836 1.00 94.75 180 ASP A O 1
ATOM 1388 N N . TYR A 1 181 ? -19.588 -3.723 -1.375 1.00 95.75 181 TYR A N 1
ATOM 1389 C CA . TYR A 1 181 ? -20.171 -3.565 -0.041 1.00 95.75 181 TYR A CA 1
ATOM 1390 C C . TYR A 1 181 ? -21.225 -2.445 0.003 1.00 95.75 181 TYR A C 1
ATOM 1392 O O . TYR A 1 181 ? -21.612 -2.015 1.086 1.00 95.75 181 TYR A O 1
ATOM 1400 N N . GLY A 1 182 ? -21.666 -1.929 -1.150 1.00 93.25 182 GLY A N 1
ATOM 1401 C CA . GLY A 1 182 ? -22.492 -0.722 -1.227 1.00 93.25 182 GLY A CA 1
ATOM 1402 C C . GLY A 1 182 ? -21.736 0.546 -0.815 1.00 93.25 182 GLY A C 1
ATOM 1403 O O . GLY A 1 182 ? -22.344 1.514 -0.360 1.00 93.25 182 GLY A O 1
ATOM 1404 N N . LEU A 1 183 ? -20.404 0.528 -0.930 1.00 92.44 183 LEU A N 1
ATOM 1405 C CA . LEU A 1 183 ? -19.520 1.647 -0.620 1.00 92.44 183 LEU A CA 1
ATOM 1406 C C . LEU A 1 183 ? -19.056 2.280 -1.932 1.00 92.44 183 LEU A C 1
ATOM 1408 O O . LEU A 1 183 ? -18.384 1.640 -2.738 1.00 92.44 183 LEU A O 1
ATOM 1412 N N . THR A 1 184 ? -19.419 3.539 -2.154 1.00 88.44 184 THR A N 1
ATOM 1413 C CA . THR A 1 184 ? -19.023 4.292 -3.348 1.00 88.44 184 THR A CA 1
ATOM 1414 C C . THR A 1 184 ? -18.679 5.714 -2.944 1.00 88.44 184 THR A C 1
ATOM 1416 O O . THR A 1 184 ? -19.388 6.326 -2.143 1.00 88.44 184 THR A O 1
ATOM 1419 N N . LEU A 1 185 ? -17.567 6.227 -3.466 1.00 87.19 185 LEU A N 1
ATOM 1420 C CA . LEU A 1 185 ? -17.205 7.632 -3.337 1.00 87.19 185 LEU A CA 1
ATOM 1421 C C . LEU A 1 185 ? -18.348 8.542 -3.844 1.00 87.19 185 LEU A C 1
ATOM 1423 O O . LEU A 1 185 ? -19.012 8.179 -4.814 1.00 87.19 185 LEU A O 1
ATOM 1427 N N . PRO A 1 186 ? -18.593 9.704 -3.208 1.00 81.50 186 PRO A N 1
ATOM 1428 C CA . PRO A 1 186 ? -19.617 10.653 -3.656 1.00 81.50 186 PRO A CA 1
ATOM 1429 C C . PRO A 1 186 ? -19.433 11.107 -5.115 1.00 81.50 186 PRO A C 1
ATOM 1431 O O . PRO A 1 186 ? -18.305 11.252 -5.579 1.00 81.50 186 PRO A O 1
ATOM 1434 N N . ASP A 1 187 ? -20.526 11.414 -5.820 1.00 73.19 187 ASP A N 1
ATOM 1435 C CA . ASP A 1 187 ? -20.476 11.849 -7.230 1.00 73.19 187 ASP A CA 1
ATOM 1436 C C . ASP A 1 187 ? -19.643 13.131 -7.440 1.00 73.19 187 ASP A C 1
ATOM 1438 O O . ASP A 1 187 ? -19.000 13.307 -8.473 1.00 73.19 187 ASP A O 1
ATOM 1442 N N . ASP A 1 188 ? -19.620 14.034 -6.455 1.00 69.19 188 ASP A N 1
ATOM 1443 C CA . ASP A 1 188 ? -18.857 15.285 -6.482 1.00 69.19 188 ASP A CA 1
ATOM 1444 C C . ASP A 1 188 ? -17.460 15.162 -5.855 1.00 69.19 188 ASP A C 1
ATOM 1446 O O . ASP A 1 188 ? -16.780 16.178 -5.681 1.00 69.19 188 ASP A O 1
ATOM 1450 N N . PHE A 1 189 ? -17.010 13.943 -5.530 1.00 73.62 189 PHE A N 1
ATOM 1451 C CA . PHE A 1 189 ? -15.759 13.697 -4.808 1.00 73.62 189 PHE A CA 1
ATOM 1452 C C . PHE A 1 189 ? -14.559 14.418 -5.442 1.00 73.62 189 PHE A C 1
ATOM 1454 O O . PHE A 1 189 ? -13.741 15.017 -4.748 1.00 73.62 189 PHE A O 1
ATOM 1461 N N . TRP A 1 190 ? -14.497 14.464 -6.771 1.00 63.34 190 TRP A N 1
ATOM 1462 C CA . TRP A 1 190 ? -13.400 15.098 -7.504 1.00 63.34 190 TRP A CA 1
ATOM 1463 C C . TRP A 1 190 ? -13.440 16.627 -7.501 1.00 63.34 190 TRP A C 1
ATOM 1465 O O . TRP A 1 190 ? -12.397 17.265 -7.407 1.00 63.34 190 TRP A O 1
ATOM 1475 N N . GLY A 1 191 ? -14.630 17.222 -7.597 1.00 58.00 191 GLY A N 1
ATOM 1476 C CA . GLY A 1 191 ? -14.791 18.676 -7.689 1.00 58.00 191 GLY A CA 1
ATOM 1477 C C . GLY A 1 191 ? -14.917 19.378 -6.335 1.00 58.00 191 GLY A C 1
ATOM 1478 O O . GLY A 1 191 ? -14.560 20.548 -6.224 1.00 58.00 191 GLY A O 1
ATOM 1479 N N . GLY A 1 192 ? -15.438 18.682 -5.318 1.00 55.69 192 GLY A N 1
ATOM 1480 C CA . GLY A 1 192 ? -15.757 19.252 -4.004 1.00 55.69 192 GLY A CA 1
ATOM 1481 C C . GLY A 1 192 ? -14.799 18.869 -2.874 1.00 55.69 192 GLY A C 1
ATOM 1482 O O . GLY A 1 192 ? -14.771 19.559 -1.857 1.00 55.69 192 GLY A O 1
ATOM 1483 N N . TRP A 1 193 ? -14.016 17.792 -3.030 1.00 58.59 193 TRP A N 1
ATOM 1484 C CA . TRP A 1 193 ? -13.267 17.180 -1.920 1.00 58.59 193 TRP A CA 1
ATOM 1485 C C . TRP A 1 193 ? -11.749 17.152 -2.143 1.00 58.59 193 TRP A C 1
ATOM 1487 O O . TRP A 1 193 ? -10.998 16.958 -1.185 1.00 58.59 193 TRP A O 1
ATOM 1497 N N . PHE A 1 194 ? -11.301 17.415 -3.375 1.00 57.50 194 PHE A N 1
ATOM 1498 C CA . PHE A 1 194 ? -9.904 17.627 -3.748 1.00 57.50 194 PHE A CA 1
ATOM 1499 C C . PHE A 1 194 ? -9.615 19.118 -3.961 1.00 57.50 194 PHE A C 1
ATOM 1501 O O . PHE A 1 194 ? -10.248 19.745 -4.813 1.00 57.50 194 PHE A O 1
ATOM 1508 N N . PRO A 1 195 ? -8.609 19.706 -3.294 1.00 48.41 195 PRO A N 1
ATOM 1509 C CA . PRO A 1 195 ? -7.967 20.877 -3.861 1.00 48.41 195 PRO A CA 1
ATOM 1510 C C . PRO A 1 195 ? -7.243 20.440 -5.142 1.00 48.41 195 PRO A C 1
ATOM 1512 O O . PRO A 1 195 ? -6.397 19.546 -5.109 1.00 48.41 195 PRO A O 1
ATOM 1515 N N . VAL A 1 196 ? -7.587 21.049 -6.280 1.00 43.25 196 VAL A N 1
ATOM 1516 C CA . VAL A 1 196 ? -6.826 20.896 -7.527 1.00 43.25 196 VAL A CA 1
ATOM 1517 C C . VAL A 1 196 ? -5.462 21.546 -7.309 1.00 43.25 196 VAL A C 1
ATOM 1519 O O . VAL A 1 196 ? -5.293 22.751 -7.480 1.00 43.25 196 VAL A O 1
ATOM 1522 N N . THR A 1 197 ? -4.494 20.754 -6.875 1.00 43.03 197 THR A N 1
ATOM 1523 C CA . THR A 1 197 ? -3.078 21.107 -6.903 1.00 43.03 197 THR A CA 1
ATOM 1524 C C . THR A 1 197 ? -2.341 19.938 -7.519 1.00 43.03 197 THR A C 1
ATOM 1526 O O . THR A 1 197 ? -2.559 18.800 -7.098 1.00 43.03 197 THR A O 1
ATOM 1529 N N . ASP A 1 198 ? -1.515 20.230 -8.524 1.00 39.50 198 ASP A N 1
ATOM 1530 C CA . ASP A 1 198 ? -0.645 19.259 -9.177 1.00 39.50 198 ASP A CA 1
ATOM 1531 C C . ASP A 1 198 ? 0.051 18.386 -8.130 1.00 39.50 198 ASP A C 1
ATOM 1533 O O . ASP A 1 198 ? 0.596 18.882 -7.140 1.00 39.50 198 ASP A O 1
ATOM 1537 N N . PHE A 1 199 ? -0.015 17.071 -8.333 1.00 41.22 199 PHE A N 1
ATOM 1538 C CA . PHE A 1 199 ? 0.715 16.102 -7.531 1.00 41.22 199 PHE A CA 1
ATOM 1539 C C . PHE A 1 199 ? 2.212 16.274 -7.797 1.00 41.22 199 PHE A C 1
ATOM 1541 O O . PHE A 1 199 ? 2.798 15.561 -8.611 1.00 41.22 199 PHE A O 1
ATOM 1548 N N . ASP A 1 200 ? 2.851 17.201 -7.090 1.00 33.97 200 ASP A N 1
ATOM 1549 C CA . ASP A 1 200 ? 4.294 17.157 -6.935 1.00 33.97 200 ASP A CA 1
ATOM 1550 C C . ASP A 1 200 ? 4.626 15.962 -6.038 1.00 33.97 200 ASP A C 1
ATOM 1552 O O . ASP A 1 200 ? 4.389 15.944 -4.828 1.00 33.97 200 ASP A O 1
ATOM 1556 N N . GLN A 1 201 ? 5.150 14.911 -6.668 1.00 38.50 201 GLN A N 1
ATOM 1557 C CA . GLN A 1 201 ? 5.862 13.843 -5.981 1.00 38.50 201 GLN A CA 1
ATOM 1558 C C . GLN A 1 201 ? 7.090 14.458 -5.294 1.00 38.50 201 GLN A C 1
ATOM 1560 O O . GLN A 1 201 ? 8.151 14.601 -5.915 1.00 38.50 201 GLN A O 1
ATOM 1565 N N . ASP A 1 202 ? 6.942 14.854 -4.033 1.00 30.22 202 ASP A N 1
ATOM 1566 C CA . ASP A 1 202 ? 8.050 15.282 -3.182 1.00 30.22 202 ASP A CA 1
ATOM 1567 C C . ASP A 1 202 ? 8.919 14.067 -2.824 1.00 30.22 202 ASP A C 1
ATOM 1569 O O . ASP A 1 202 ? 8.744 13.390 -1.812 1.00 30.22 202 ASP A O 1
ATOM 1573 N N . GLY A 1 203 ? 9.874 13.789 -3.710 1.00 31.86 203 GLY A N 1
ATOM 1574 C CA . GLY A 1 203 ? 11.065 12.991 -3.459 1.00 31.86 203 GLY A CA 1
ATOM 1575 C C . GLY A 1 203 ? 12.289 13.905 -3.503 1.00 31.86 203 GLY A C 1
ATOM 1576 O O . GLY A 1 203 ? 12.442 14.716 -4.414 1.00 31.86 203 GLY A O 1
ATOM 1577 N N . THR A 1 204 ? 13.159 13.781 -2.503 1.00 31.98 204 THR A N 1
ATOM 1578 C CA . THR A 1 204 ? 14.412 14.531 -2.315 1.00 31.98 204 THR A CA 1
ATOM 1579 C C . THR A 1 204 ? 15.193 14.756 -3.626 1.00 31.98 204 THR A C 1
ATOM 1581 O O . THR A 1 204 ? 15.511 13.799 -4.336 1.00 31.98 204 THR A O 1
ATOM 1584 N N . GLY A 1 205 ? 15.524 16.018 -3.930 1.00 28.19 205 GLY A N 1
ATOM 1585 C CA . GLY A 1 205 ? 15.887 16.511 -5.271 1.00 28.19 205 GLY A CA 1
ATOM 1586 C C . GLY A 1 205 ? 17.051 15.837 -6.014 1.00 28.19 205 GLY A C 1
ATOM 1587 O O . GLY A 1 205 ? 17.030 15.825 -7.241 1.00 28.19 205 GLY A O 1
ATOM 1588 N N . ASP A 1 206 ? 18.015 15.213 -5.333 1.00 33.31 206 ASP A N 1
ATOM 1589 C CA . ASP A 1 206 ? 19.145 14.540 -6.006 1.00 33.31 206 ASP A CA 1
ATOM 1590 C C . ASP A 1 206 ? 18.799 13.125 -6.521 1.00 33.31 206 ASP A C 1
ATOM 1592 O O . ASP A 1 206 ? 19.311 12.677 -7.552 1.00 33.31 206 ASP A O 1
ATOM 1596 N N . LEU A 1 207 ? 17.874 12.424 -5.856 1.00 39.62 207 LEU A N 1
ATOM 1597 C CA . LEU A 1 207 ? 17.433 11.074 -6.243 1.00 39.62 207 LEU A CA 1
ATOM 1598 C C . LEU A 1 207 ? 16.445 11.107 -7.424 1.00 39.62 207 LEU A C 1
ATOM 1600 O O . LEU A 1 207 ? 16.503 10.250 -8.311 1.00 39.62 207 LEU A O 1
ATOM 1604 N N . LYS A 1 208 ? 15.601 12.145 -7.500 1.00 48.28 208 LYS A N 1
ATOM 1605 C CA . LYS A 1 208 ? 14.636 12.351 -8.597 1.00 48.28 208 LYS A CA 1
ATOM 1606 C C . LYS A 1 208 ? 15.337 12.672 -9.929 1.00 48.28 208 LYS A C 1
ATOM 1608 O O . LYS A 1 208 ? 14.993 12.103 -10.962 1.00 48.28 208 LYS A O 1
ATOM 1613 N N . LEU A 1 209 ? 16.397 13.489 -9.893 1.00 51.50 209 LEU A N 1
ATOM 1614 C CA . LEU A 1 209 ? 17.243 13.796 -11.060 1.00 51.50 209 LEU A CA 1
ATOM 1615 C C . LEU A 1 209 ? 17.966 12.562 -11.620 1.00 51.50 209 LEU A C 1
ATOM 1617 O O . LEU A 1 209 ? 18.186 12.469 -12.827 1.00 51.50 209 LEU A O 1
ATOM 1621 N N . THR A 1 210 ? 18.358 11.626 -10.753 1.00 57.84 210 THR A N 1
ATOM 1622 C CA . THR A 1 210 ? 19.063 10.404 -11.166 1.00 57.84 210 THR A CA 1
ATOM 1623 C C . THR A 1 210 ? 18.102 9.421 -11.834 1.00 57.84 210 THR A C 1
ATOM 1625 O O . THR A 1 210 ? 18.415 8.907 -12.903 1.00 57.84 210 THR A O 1
ATOM 1628 N N . THR A 1 211 ? 16.902 9.240 -11.274 1.00 63.28 211 THR A N 1
ATOM 1629 C CA . THR A 1 211 ? 15.875 8.327 -11.812 1.00 63.28 211 THR A CA 1
ATOM 1630 C C . THR A 1 211 ? 15.385 8.778 -13.191 1.00 63.28 211 THR A C 1
ATOM 1632 O O . THR A 1 211 ? 15.372 7.982 -14.123 1.00 63.28 211 THR A O 1
ATOM 1635 N N . SER A 1 212 ? 15.142 10.082 -13.376 1.00 76.44 212 SER A N 1
ATOM 1636 C CA . SER A 1 212 ? 14.765 10.647 -14.682 1.00 76.44 212 SER A CA 1
ATOM 1637 C C . SER A 1 212 ? 15.846 10.433 -15.759 1.00 76.44 212 SER A C 1
ATOM 1639 O O . SER A 1 212 ? 15.532 10.096 -16.897 1.00 76.44 212 SER A O 1
ATOM 1641 N N . LYS A 1 213 ? 17.140 10.529 -15.410 1.00 81.38 213 LYS A N 1
ATOM 1642 C CA . LYS A 1 213 ? 18.236 10.232 -16.355 1.00 81.38 213 LYS A CA 1
ATOM 1643 C C . LYS A 1 213 ? 18.308 8.755 -16.737 1.00 81.38 213 LYS A C 1
ATOM 1645 O O . LYS A 1 213 ? 18.600 8.446 -17.890 1.00 81.38 213 LYS A O 1
ATOM 1650 N N . VAL A 1 214 ? 18.091 7.856 -15.775 1.00 85.50 214 VAL A N 1
ATOM 1651 C CA . VAL A 1 214 ? 18.039 6.408 -16.032 1.00 85.50 214 VAL A CA 1
ATOM 1652 C C . VAL A 1 214 ? 16.863 6.109 -16.962 1.00 85.50 214 VAL A C 1
ATOM 1654 O O . VAL A 1 214 ? 17.066 5.444 -17.974 1.00 85.50 214 VAL A O 1
ATOM 1657 N N . GLN A 1 215 ? 15.688 6.687 -16.696 1.00 89.94 215 GLN A N 1
ATOM 1658 C CA . GLN A 1 215 ? 14.490 6.539 -17.524 1.00 89.94 215 GLN A CA 1
ATOM 1659 C C . GLN A 1 215 ? 14.730 6.978 -18.971 1.00 89.94 215 GLN A C 1
ATOM 1661 O O . GLN A 1 215 ? 14.528 6.183 -19.890 1.00 89.94 215 GLN A O 1
ATOM 1666 N N . SER A 1 216 ? 15.246 8.194 -19.188 1.00 91.00 216 SER A N 1
ATOM 1667 C CA . SER A 1 216 ? 15.578 8.658 -20.542 1.00 91.00 216 SER A CA 1
ATOM 1668 C C . SER A 1 216 ? 16.617 7.759 -21.219 1.00 91.00 216 SER A C 1
ATOM 1670 O O . SER A 1 216 ? 16.518 7.487 -22.412 1.00 91.00 216 SER A O 1
ATOM 1672 N N . GLY A 1 217 ? 17.593 7.239 -20.466 1.00 92.75 217 GLY A N 1
ATOM 1673 C CA . GLY A 1 217 ? 18.589 6.305 -20.992 1.00 92.75 217 GLY A CA 1
ATOM 1674 C C . GLY A 1 217 ? 17.983 4.986 -21.481 1.00 92.75 217 GLY A C 1
ATOM 1675 O O . GLY A 1 217 ? 18.355 4.509 -22.557 1.00 92.75 217 GLY A O 1
ATOM 1676 N N . VAL A 1 218 ? 17.048 4.414 -20.715 1.00 94.75 218 VAL A N 1
ATOM 1677 C CA . VAL A 1 218 ? 16.302 3.199 -21.088 1.00 94.75 218 VAL A CA 1
ATOM 1678 C C . VAL A 1 218 ? 15.484 3.452 -22.351 1.00 94.75 218 VAL A C 1
ATOM 1680 O O . VAL A 1 218 ? 15.599 2.707 -23.325 1.00 94.75 218 VAL A O 1
ATOM 1683 N N . SER A 1 219 ? 14.713 4.537 -22.355 1.00 95.69 219 SER A N 1
ATOM 1684 C CA . SER A 1 219 ? 13.894 4.988 -23.484 1.00 95.69 219 SER A CA 1
ATOM 1685 C C . SER A 1 219 ? 14.725 5.150 -24.766 1.00 95.69 219 SER A C 1
ATOM 1687 O O . SER A 1 219 ? 14.424 4.559 -25.807 1.00 95.69 219 SER A O 1
ATOM 1689 N N . ASP A 1 220 ? 15.872 5.827 -24.686 1.00 95.69 220 ASP A N 1
ATOM 1690 C CA . ASP A 1 220 ? 16.773 6.000 -25.825 1.00 95.69 220 ASP A CA 1
ATOM 1691 C C . ASP A 1 220 ? 17.377 4.680 -26.324 1.00 95.69 220 ASP A C 1
ATOM 1693 O O . ASP A 1 220 ? 17.569 4.505 -27.530 1.00 95.69 220 ASP A O 1
ATOM 1697 N N . ALA A 1 221 ? 17.684 3.730 -25.435 1.00 96.06 221 ALA A N 1
ATOM 1698 C CA . ALA A 1 221 ? 18.165 2.409 -25.838 1.00 96.06 221 ALA A CA 1
ATOM 1699 C C . ALA A 1 221 ? 17.080 1.593 -26.553 1.00 96.06 221 ALA A C 1
ATOM 1701 O O . ALA A 1 221 ? 17.357 0.990 -27.594 1.00 96.06 221 ALA A O 1
ATOM 1702 N N . LEU A 1 222 ? 15.839 1.641 -26.061 1.00 96.81 222 LEU A N 1
ATOM 1703 C CA . LEU A 1 222 ? 14.679 1.037 -26.719 1.00 96.81 222 LEU A CA 1
ATOM 1704 C C . LEU A 1 222 ? 14.460 1.631 -28.122 1.00 96.81 222 LEU A C 1
ATOM 1706 O O . LEU A 1 222 ? 14.270 0.885 -29.087 1.00 96.81 222 LEU A O 1
ATOM 1710 N N . ARG A 1 223 ? 14.601 2.957 -28.280 1.00 97.00 223 ARG A N 1
ATOM 1711 C CA . ARG A 1 223 ? 14.532 3.623 -29.596 1.00 97.00 223 ARG A CA 1
ATOM 1712 C C . ARG A 1 223 ? 15.608 3.130 -30.558 1.00 97.00 223 ARG A C 1
ATOM 1714 O O . ARG A 1 223 ? 15.304 2.850 -31.716 1.00 97.00 223 ARG A O 1
ATOM 1721 N N . ARG A 1 224 ? 16.858 2.980 -30.100 1.00 96.81 224 ARG A N 1
ATOM 1722 C CA . ARG A 1 224 ? 17.969 2.494 -30.947 1.00 96.81 224 ARG A CA 1
ATOM 1723 C C . ARG A 1 224 ? 17.736 1.083 -31.481 1.00 96.81 224 ARG A C 1
ATOM 1725 O O . ARG A 1 224 ? 18.152 0.782 -32.598 1.00 96.81 224 ARG A O 1
ATOM 1732 N N . ILE A 1 225 ? 17.045 0.230 -30.724 1.00 96.88 225 ILE A N 1
ATOM 1733 C CA . ILE A 1 225 ? 16.711 -1.131 -31.167 1.00 96.88 225 ILE A CA 1
ATOM 1734 C C . ILE A 1 225 ? 15.406 -1.215 -31.972 1.00 96.88 225 ILE A C 1
ATOM 1736 O O . ILE A 1 225 ? 15.050 -2.310 -32.407 1.00 96.88 225 ILE A O 1
ATOM 1740 N N . GLY A 1 226 ? 14.736 -0.082 -32.209 1.00 96.00 226 GLY A N 1
ATOM 1741 C CA . GLY A 1 226 ? 13.502 0.007 -32.991 1.00 96.00 226 GLY A CA 1
ATOM 1742 C C . GLY A 1 226 ? 12.242 -0.405 -32.228 1.00 96.00 226 GLY A C 1
ATOM 1743 O O . GLY A 1 226 ? 11.276 -0.827 -32.859 1.00 96.00 226 GLY A O 1
ATOM 1744 N N . PHE A 1 227 ? 12.248 -0.326 -30.895 1.00 96.31 227 PHE A N 1
ATOM 1745 C CA . PHE A 1 227 ? 11.073 -0.601 -30.071 1.00 96.31 227 PHE A CA 1
ATOM 1746 C C . PHE A 1 227 ? 10.242 0.678 -29.902 1.00 96.31 227 PHE A C 1
ATOM 1748 O O . PHE A 1 227 ? 10.687 1.617 -29.240 1.00 96.31 227 PHE A O 1
ATOM 1755 N N . ASP A 1 228 ? 9.062 0.730 -30.521 1.00 95.69 228 ASP A N 1
ATOM 1756 C CA . ASP A 1 228 ? 8.154 1.883 -30.452 1.00 95.69 228 ASP A CA 1
ATOM 1757 C C . ASP A 1 228 ? 7.416 1.935 -29.107 1.00 95.69 228 ASP A C 1
ATOM 1759 O O . ASP A 1 228 ? 6.914 0.915 -28.632 1.00 95.69 228 ASP A O 1
ATOM 1763 N N . HIS A 1 229 ? 7.393 3.110 -28.478 1.00 96.94 229 HIS A N 1
ATOM 1764 C CA . HIS A 1 229 ? 6.845 3.325 -27.138 1.00 96.94 229 HIS A CA 1
ATOM 1765 C C . HIS A 1 229 ? 6.603 4.814 -26.858 1.00 96.94 229 HIS A C 1
ATOM 1767 O O . HIS A 1 229 ? 7.140 5.696 -27.533 1.00 96.94 229 HIS A O 1
ATOM 1773 N N . VAL A 1 230 ? 5.828 5.088 -25.810 1.00 95.88 230 VAL A N 1
ATOM 1774 C CA . VAL A 1 230 ? 5.629 6.425 -25.238 1.00 95.88 230 VAL A CA 1
ATOM 1775 C C . VAL A 1 230 ? 6.258 6.506 -23.848 1.00 95.88 230 VAL A C 1
ATOM 1777 O O . VAL A 1 230 ? 6.341 5.499 -23.149 1.00 95.88 230 VAL A O 1
ATOM 1780 N N . GLU A 1 231 ? 6.695 7.695 -23.448 1.00 93.81 231 GLU A N 1
ATOM 1781 C CA . GLU A 1 231 ? 7.190 7.983 -22.095 1.00 93.81 231 GLU A CA 1
ATOM 1782 C C . GLU A 1 231 ? 6.082 8.632 -21.255 1.00 93.81 231 GLU A C 1
ATOM 1784 O O . GLU A 1 231 ? 5.190 9.277 -21.811 1.00 93.81 231 GLU A O 1
ATOM 1789 N N . GLU A 1 232 ? 6.148 8.470 -19.931 1.00 87.81 232 GLU A N 1
ATOM 1790 C CA . GLU A 1 232 ? 5.244 9.102 -18.954 1.00 87.81 232 GLU A CA 1
ATOM 1791 C C . GLU A 1 232 ? 3.754 8.878 -19.281 1.00 87.81 232 GLU A C 1
ATOM 1793 O O . GLU A 1 232 ? 2.919 9.789 -19.251 1.00 87.81 232 GLU A O 1
ATOM 1798 N N . HIS A 1 233 ? 3.400 7.639 -19.628 1.00 89.44 233 HIS A N 1
ATOM 1799 C CA . HIS A 1 233 ? 2.035 7.295 -20.001 1.00 89.44 233 HIS A CA 1
ATOM 1800 C C . HIS A 1 233 ? 1.124 7.283 -18.781 1.00 89.44 233 HIS A C 1
ATOM 1802 O O . HIS A 1 233 ? 1.287 6.479 -17.869 1.00 89.44 233 HIS A O 1
ATOM 1808 N N . VAL A 1 234 ? 0.118 8.145 -18.784 1.00 85.44 234 VAL A N 1
ATOM 1809 C CA . VAL A 1 234 ? -0.843 8.241 -17.690 1.00 85.44 234 VAL A CA 1
ATOM 1810 C C . VAL A 1 234 ? -2.065 7.376 -17.958 1.00 85.44 234 VAL A C 1
ATOM 1812 O O . VAL A 1 234 ? -2.663 7.453 -19.030 1.00 85.44 234 VAL A O 1
ATOM 1815 N N . ILE A 1 235 ? -2.483 6.633 -16.937 1.00 81.62 235 ILE A N 1
ATOM 1816 C CA . ILE A 1 235 ? -3.690 5.814 -16.946 1.00 81.62 235 ILE A CA 1
ATOM 1817 C C . ILE A 1 235 ? -4.744 6.497 -16.059 1.00 81.62 235 ILE A C 1
ATOM 1819 O O . ILE A 1 235 ? -4.514 6.681 -14.854 1.00 81.62 235 ILE A O 1
ATOM 1823 N N . PRO A 1 236 ? -5.888 6.916 -16.634 1.00 72.75 236 PRO A N 1
ATOM 1824 C CA . PRO A 1 236 ? -6.985 7.473 -15.858 1.00 72.75 236 PRO A CA 1
ATOM 1825 C C . PRO A 1 236 ? -7.654 6.374 -15.030 1.00 72.75 236 PRO A C 1
ATOM 1827 O O . PRO A 1 236 ? -7.616 5.194 -15.375 1.00 72.75 236 PRO A O 1
ATOM 1830 N N . PHE A 1 237 ? -8.302 6.761 -13.936 1.00 64.00 237 PHE A N 1
ATOM 1831 C CA . PHE A 1 237 ? -9.024 5.807 -13.094 1.00 64.00 237 PHE A CA 1
ATOM 1832 C C . PHE A 1 237 ? -10.284 5.244 -13.773 1.00 64.00 237 PHE A C 1
ATOM 1834 O O . PHE A 1 237 ? -10.666 4.101 -13.532 1.00 64.00 237 PHE A O 1
ATOM 1841 N N . SER A 1 238 ? -10.929 6.046 -14.622 1.00 63.75 238 SER A N 1
ATOM 1842 C CA . SER A 1 238 ? -12.085 5.660 -15.431 1.00 63.75 238 SER A CA 1
ATOM 1843 C C . SER A 1 238 ? -11.876 6.115 -16.870 1.00 63.75 238 SER A C 1
ATOM 1845 O O . SER A 1 238 ? -11.615 7.290 -17.113 1.00 63.75 238 SER A O 1
ATOM 1847 N N . GLU A 1 239 ? -12.036 5.201 -17.831 1.00 58.56 239 GLU A N 1
ATOM 1848 C CA . GLU A 1 239 ? -11.960 5.519 -19.267 1.00 58.56 239 GLU A CA 1
ATOM 1849 C C . GLU A 1 239 ? -13.128 6.403 -19.747 1.00 58.56 239 GLU A C 1
ATOM 1851 O O . GLU A 1 239 ? -13.044 7.003 -20.813 1.00 58.56 239 GLU A O 1
ATOM 1856 N N . ASN A 1 240 ? -14.217 6.490 -18.970 1.00 54.09 240 ASN A N 1
ATOM 1857 C CA . ASN A 1 240 ? -15.472 7.138 -19.373 1.00 54.09 240 ASN A CA 1
ATOM 1858 C C . ASN A 1 240 ? -15.702 8.523 -18.747 1.00 54.09 240 ASN A C 1
ATOM 1860 O O . ASN A 1 240 ? -16.800 9.064 -18.882 1.00 54.09 240 ASN A O 1
ATOM 1864 N N . ASP A 1 241 ? -14.724 9.080 -18.032 1.00 53.53 241 ASP A N 1
ATOM 1865 C CA . ASP A 1 241 ? -14.903 10.336 -17.303 1.00 53.53 241 ASP A CA 1
ATOM 1866 C C . ASP A 1 241 ? -13.699 11.266 -17.522 1.00 53.53 241 ASP A C 1
ATOM 1868 O O . ASP A 1 241 ? -12.632 11.060 -16.948 1.00 53.53 241 ASP A O 1
ATOM 1872 N N . ASP A 1 242 ? -13.871 12.295 -18.361 1.00 50.09 242 ASP A N 1
ATOM 1873 C CA . ASP A 1 242 ? -12.834 13.291 -18.703 1.00 50.09 242 ASP A CA 1
ATOM 1874 C C . ASP A 1 242 ? -12.331 14.089 -17.478 1.00 50.09 242 ASP A C 1
ATOM 1876 O O . ASP A 1 242 ? -11.326 14.797 -17.559 1.00 50.09 242 ASP A O 1
ATOM 1880 N N . ILE A 1 243 ? -13.027 13.991 -16.339 1.00 51.41 243 ILE A N 1
ATOM 1881 C CA . ILE A 1 243 ? -12.695 14.649 -15.066 1.00 51.41 243 ILE A CA 1
ATOM 1882 C C . ILE A 1 243 ? -11.953 13.680 -14.121 1.00 51.41 243 ILE A C 1
ATOM 1884 O O . ILE A 1 243 ? -11.456 14.083 -13.067 1.00 51.41 243 ILE A O 1
ATOM 1888 N N . SER A 1 244 ? -11.838 12.400 -14.495 1.00 52.19 244 SER A N 1
ATOM 1889 C CA . SER A 1 244 ? -11.159 11.383 -13.698 1.00 52.19 244 SER A CA 1
ATOM 1890 C C . SER A 1 244 ? -9.694 11.766 -13.470 1.00 52.19 244 SER A C 1
ATOM 1892 O O . SER A 1 244 ? -8.983 12.084 -14.431 1.00 52.19 244 SER A O 1
ATOM 1894 N N . PRO A 1 245 ? -9.196 11.742 -12.222 1.00 56.75 245 PRO A N 1
ATOM 1895 C CA . PRO A 1 245 ? -7.809 12.075 -11.990 1.00 56.75 245 PRO A CA 1
ATOM 1896 C C . PRO A 1 245 ? -6.878 11.081 -12.669 1.00 56.75 245 PRO A C 1
ATOM 1898 O O . PRO A 1 245 ? -7.161 9.898 -12.875 1.00 56.75 245 PRO A O 1
ATOM 1901 N N . LYS A 1 246 ? -5.705 11.612 -12.974 1.00 64.06 246 LYS A N 1
ATOM 1902 C CA . LYS A 1 246 ? -4.535 10.873 -13.413 1.00 64.06 246 LYS A CA 1
ATOM 1903 C C . LYS A 1 246 ? -3.954 10.153 -12.198 1.00 64.06 246 LYS A C 1
ATOM 1905 O O . LYS A 1 246 ? -3.233 10.761 -11.415 1.00 64.06 246 LYS A O 1
ATOM 1910 N N . VAL A 1 247 ? -4.349 8.897 -11.992 1.00 67.00 247 VAL A N 1
ATOM 1911 C CA . VAL A 1 247 ? -4.057 8.157 -10.749 1.00 67.00 247 VAL A CA 1
ATOM 1912 C C . VAL A 1 247 ? -2.798 7.313 -10.861 1.00 67.00 247 VAL A C 1
ATOM 1914 O O . VAL A 1 247 ? -2.049 7.211 -9.895 1.00 67.00 247 VAL A O 1
ATOM 1917 N N . LEU A 1 248 ? -2.560 6.719 -12.030 1.00 82.31 248 LEU A N 1
ATOM 1918 C CA . LEU A 1 248 ? -1.390 5.889 -12.291 1.00 82.31 248 LEU A CA 1
ATOM 1919 C C . LEU A 1 248 ? -0.627 6.446 -13.491 1.00 82.31 248 LEU A C 1
ATOM 1921 O O . LEU A 1 248 ? -1.216 6.988 -14.426 1.00 82.31 248 LEU A O 1
ATOM 1925 N N . SER A 1 249 ? 0.689 6.291 -13.473 1.00 86.31 249 SER A N 1
ATOM 1926 C CA . SER A 1 249 ? 1.566 6.628 -14.592 1.00 86.31 249 SER A CA 1
ATOM 1927 C C . SER A 1 249 ? 2.583 5.519 -14.795 1.00 86.31 249 SER A C 1
ATOM 1929 O O . SER A 1 249 ? 3.039 4.941 -13.816 1.00 86.31 249 SER A O 1
ATOM 1931 N N . LEU A 1 250 ? 2.936 5.242 -16.043 1.00 89.69 250 LEU A N 1
ATOM 1932 C CA . LEU A 1 250 ? 4.002 4.337 -16.449 1.00 89.69 250 LEU A CA 1
ATOM 1933 C C . LEU A 1 250 ? 5.170 5.150 -16.996 1.00 89.69 250 LEU A C 1
ATOM 1935 O O . LEU A 1 250 ? 4.953 6.062 -17.797 1.00 89.69 250 LEU A O 1
ATOM 1939 N N . ASP A 1 251 ? 6.394 4.803 -16.609 1.00 93.25 251 ASP A N 1
ATOM 1940 C CA . ASP A 1 251 ? 7.590 5.513 -17.080 1.00 93.25 251 ASP A CA 1
ATOM 1941 C C . ASP A 1 251 ? 7.757 5.388 -18.597 1.00 93.25 251 ASP A C 1
ATOM 1943 O O . ASP A 1 251 ? 8.037 6.373 -19.288 1.00 93.25 251 ASP A O 1
ATOM 1947 N N . ILE A 1 252 ? 7.553 4.173 -19.112 1.00 95.44 252 ILE A N 1
ATOM 1948 C CA . ILE A 1 252 ? 7.556 3.825 -20.532 1.00 95.44 252 ILE A CA 1
ATOM 1949 C C . ILE A 1 252 ? 6.393 2.863 -20.792 1.00 95.44 252 ILE A C 1
ATOM 1951 O O . ILE A 1 252 ? 6.165 1.931 -20.022 1.00 95.44 252 ILE A O 1
ATOM 1955 N N . ALA A 1 253 ? 5.657 3.051 -21.886 1.00 96.44 253 ALA A N 1
ATOM 1956 C CA . ALA A 1 253 ? 4.515 2.205 -22.212 1.00 96.44 253 ALA A C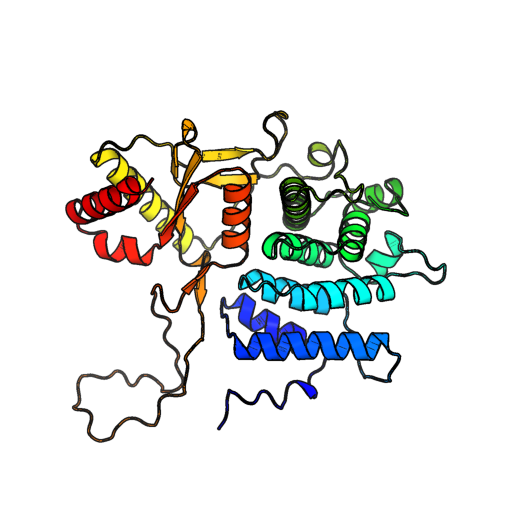A 1
ATOM 1957 C C . ALA A 1 253 ? 4.355 1.931 -23.710 1.00 96.44 253 ALA A C 1
ATOM 1959 O O . ALA A 1 253 ? 4.695 2.750 -24.564 1.00 96.44 253 ALA A O 1
ATOM 1960 N N . VAL A 1 254 ? 3.727 0.796 -24.011 1.00 96.88 254 VAL A N 1
ATOM 1961 C CA . VAL A 1 254 ? 3.146 0.464 -25.316 1.00 96.88 254 VAL A CA 1
ATOM 1962 C C . VAL A 1 254 ? 1.639 0.260 -25.116 1.00 96.88 254 VAL A C 1
ATOM 1964 O O . VAL A 1 254 ? 1.200 -0.873 -24.886 1.00 96.88 254 VAL A O 1
ATOM 1967 N N . PRO A 1 255 ? 0.828 1.339 -25.152 1.00 94.56 255 PRO A N 1
ATOM 1968 C CA . PRO A 1 255 ? -0.572 1.295 -24.724 1.00 94.56 255 PRO A CA 1
ATOM 1969 C C . PRO A 1 255 ? -1.428 0.308 -25.515 1.00 94.56 255 PRO A C 1
ATOM 1971 O O . PRO A 1 255 ? -2.228 -0.419 -24.932 1.00 94.56 255 PRO A O 1
ATOM 1974 N N . GLU A 1 256 ? -1.201 0.203 -26.827 1.00 94.38 256 GLU A N 1
ATOM 1975 C CA . GLU A 1 256 ? -1.934 -0.722 -27.705 1.00 94.38 256 GLU A CA 1
ATOM 1976 C C . GLU A 1 256 ? -1.767 -2.195 -27.304 1.00 94.38 256 GLU A C 1
ATOM 1978 O O . GLU A 1 256 ? -2.633 -3.023 -27.583 1.00 94.38 256 GLU A O 1
ATOM 1983 N N . ARG A 1 257 ? -0.656 -2.521 -26.636 1.00 94.88 257 ARG A N 1
ATOM 1984 C CA . ARG A 1 257 ? -0.332 -3.870 -26.158 1.00 94.88 257 ARG A CA 1
ATOM 1985 C C . ARG A 1 257 ? -0.490 -4.018 -24.645 1.00 94.88 257 ARG A C 1
ATOM 1987 O O . ARG A 1 257 ? -0.268 -5.112 -24.141 1.00 94.88 257 ARG A O 1
ATOM 1994 N N . LYS A 1 258 ? -0.843 -2.941 -23.932 1.00 95.62 258 LYS A N 1
ATOM 1995 C CA . LYS A 1 258 ? -0.827 -2.855 -22.463 1.00 95.62 258 LYS A CA 1
ATOM 1996 C C . LYS A 1 258 ? 0.487 -3.363 -21.849 1.00 95.62 258 LYS A C 1
ATOM 1998 O O . LYS A 1 258 ? 0.489 -4.138 -20.898 1.00 95.62 258 LYS A O 1
ATOM 2003 N N . ILE A 1 259 ? 1.618 -2.928 -22.399 1.00 96.81 259 ILE A N 1
ATOM 2004 C CA . ILE A 1 259 ? 2.947 -3.214 -21.837 1.00 96.81 259 ILE A CA 1
ATOM 2005 C C . ILE A 1 259 ? 3.460 -1.954 -21.152 1.00 96.81 259 ILE A C 1
ATOM 2007 O O . ILE A 1 259 ? 3.469 -0.891 -21.772 1.00 96.81 259 ILE A O 1
ATOM 2011 N N . GLY A 1 260 ? 3.889 -2.078 -19.901 1.00 96.06 260 GLY A N 1
ATOM 2012 C CA . GLY A 1 260 ? 4.567 -1.032 -19.144 1.00 96.06 260 GLY A CA 1
ATOM 2013 C C . GLY A 1 260 ? 5.990 -1.451 -18.792 1.00 96.06 260 GLY A C 1
ATOM 2014 O O . GLY A 1 260 ? 6.241 -2.614 -18.484 1.00 96.06 260 GLY A O 1
ATOM 2015 N N . ILE A 1 261 ? 6.922 -0.506 -18.843 1.00 96.19 261 ILE A N 1
ATOM 2016 C CA . ILE A 1 261 ? 8.288 -0.666 -18.350 1.00 96.19 261 ILE A CA 1
ATOM 2017 C C . ILE A 1 261 ? 8.507 0.415 -17.289 1.00 96.19 261 ILE A C 1
ATOM 2019 O O . ILE A 1 261 ? 8.383 1.603 -17.582 1.00 96.19 261 ILE A O 1
ATOM 2023 N N . GLU A 1 262 ? 8.820 -0.015 -16.073 1.00 94.75 262 GLU A N 1
ATOM 2024 C CA . GLU A 1 262 ? 9.097 0.819 -14.904 1.00 94.75 262 GLU A CA 1
ATOM 2025 C C . GLU A 1 262 ? 10.600 0.878 -14.654 1.00 94.75 262 GLU A C 1
ATOM 2027 O O . GLU A 1 262 ? 11.290 -0.145 -14.681 1.00 94.75 262 GLU A O 1
ATOM 2032 N N . VAL A 1 263 ? 11.121 2.080 -14.421 1.00 93.38 263 VAL A N 1
ATOM 2033 C CA . VAL A 1 263 ? 12.537 2.302 -14.143 1.00 93.38 263 VAL A CA 1
ATOM 2034 C C . VAL A 1 263 ? 12.694 2.607 -12.662 1.00 93.38 263 VAL A C 1
ATOM 2036 O O . VAL A 1 263 ? 12.634 3.748 -12.199 1.00 93.38 263 VAL A O 1
ATOM 2039 N N . ASP A 1 264 ? 12.916 1.550 -11.890 1.00 91.56 264 ASP A N 1
ATOM 2040 C CA . ASP A 1 264 ? 12.817 1.633 -10.445 1.00 91.56 264 ASP A CA 1
ATOM 2041 C C . ASP A 1 264 ? 14.067 2.257 -9.824 1.00 91.56 264 ASP A C 1
ATOM 2043 O O . ASP A 1 264 ? 15.113 1.622 -9.682 1.00 91.56 264 ASP A O 1
ATOM 2047 N N . GLY A 1 265 ? 13.944 3.508 -9.382 1.00 88.12 265 GLY A N 1
ATOM 2048 C CA . GLY A 1 265 ? 14.908 4.144 -8.483 1.00 88.12 265 GLY A CA 1
ATOM 2049 C C . GLY A 1 265 ? 14.954 3.529 -7.067 1.00 88.12 265 GLY A C 1
ATOM 2050 O O . GLY A 1 265 ? 14.073 2.753 -6.693 1.00 88.12 265 GLY A O 1
ATOM 2051 N N . PRO A 1 266 ? 15.937 3.925 -6.230 1.00 86.94 266 PRO A N 1
ATOM 2052 C CA . PRO A 1 266 ? 16.134 3.386 -4.877 1.00 86.94 266 PRO A CA 1
ATOM 2053 C C . PRO A 1 266 ? 14.892 3.406 -3.982 1.00 86.94 266 PRO A C 1
ATOM 2055 O O . PRO A 1 266 ? 14.691 2.500 -3.180 1.00 86.94 266 PRO A O 1
ATOM 2058 N N . SER A 1 267 ? 14.052 4.436 -4.115 1.00 86.81 267 SER A N 1
ATOM 2059 C CA . SER A 1 267 ? 12.856 4.617 -3.290 1.00 86.81 267 SER A CA 1
ATOM 2060 C C . SER A 1 267 ? 11.792 3.548 -3.504 1.00 86.81 267 SER A C 1
ATOM 2062 O O . SER A 1 267 ? 10.918 3.428 -2.655 1.00 86.81 267 SER A O 1
ATOM 2064 N N . HIS A 1 268 ? 11.837 2.787 -4.602 1.00 89.50 268 HIS A N 1
ATOM 2065 C CA . HIS A 1 268 ? 10.867 1.731 -4.907 1.00 89.50 268 HIS A CA 1
ATOM 2066 C C . HIS A 1 268 ? 11.114 0.432 -4.136 1.00 89.50 268 HIS A C 1
ATOM 2068 O O . HIS A 1 268 ? 10.284 -0.476 -4.193 1.00 89.50 268 HIS A O 1
ATOM 2074 N N . PHE A 1 269 ? 12.219 0.352 -3.396 1.00 92.38 269 PHE A N 1
ATOM 2075 C CA . PHE A 1 269 ? 12.664 -0.864 -2.735 1.00 92.38 269 PHE A CA 1
ATOM 2076 C C . PHE A 1 269 ? 12.749 -0.703 -1.222 1.00 92.38 269 PHE A C 1
ATOM 2078 O O . PHE A 1 269 ? 12.926 0.392 -0.688 1.00 92.38 269 PHE A O 1
ATOM 2085 N N . VAL A 1 270 ? 12.652 -1.838 -0.542 1.00 92.38 270 VAL A N 1
ATOM 2086 C CA . VAL A 1 270 ? 13.024 -2.017 0.857 1.00 92.38 270 VAL A CA 1
ATOM 2087 C C . VAL A 1 270 ? 14.145 -3.043 0.940 1.00 92.38 270 VAL A C 1
ATOM 2089 O O . VAL A 1 270 ? 14.234 -3.966 0.131 1.00 92.38 270 VAL A O 1
ATOM 2092 N N . HIS A 1 271 ? 15.006 -2.887 1.932 1.00 90.31 271 HIS A N 1
ATOM 2093 C CA . HIS A 1 271 ? 16.094 -3.807 2.204 1.00 90.31 271 HIS A CA 1
ATOM 2094 C C . HIS A 1 271 ? 15.600 -4.973 3.044 1.00 90.31 271 HIS A C 1
ATOM 2096 O O . HIS A 1 271 ? 15.109 -4.779 4.162 1.00 90.31 271 HIS A O 1
ATOM 2102 N N . ASN A 1 272 ? 15.765 -6.188 2.536 1.00 85.38 272 ASN A N 1
ATOM 2103 C CA . ASN A 1 272 ? 15.394 -7.379 3.263 1.00 85.38 272 ASN A CA 1
ATOM 2104 C C . ASN A 1 272 ? 16.561 -7.951 4.074 1.00 85.38 272 ASN A C 1
ATOM 2106 O O . ASN A 1 272 ? 17.567 -8.412 3.547 1.00 85.38 272 ASN A O 1
ATOM 2110 N N . MET A 1 273 ? 16.378 -8.019 5.390 1.00 80.19 273 MET A N 1
ATOM 2111 C CA . MET A 1 273 ? 17.288 -8.706 6.299 1.00 80.19 273 MET A CA 1
ATOM 2112 C C . MET A 1 273 ? 16.871 -10.173 6.490 1.00 80.19 273 MET A C 1
ATOM 2114 O O . MET A 1 273 ? 16.529 -10.590 7.603 1.00 80.19 273 MET A O 1
ATOM 2118 N N . LYS A 1 274 ? 16.910 -10.982 5.418 1.00 64.00 274 LYS A N 1
ATOM 2119 C CA . LYS A 1 274 ? 16.591 -12.426 5.498 1.00 64.00 274 LYS A CA 1
ATOM 2120 C C . LYS A 1 274 ? 17.688 -13.224 6.223 1.00 64.00 274 LYS A C 1
ATOM 2122 O O . LYS A 1 274 ? 17.375 -14.191 6.917 1.00 64.00 274 LYS A O 1
ATOM 2127 N N . ASN A 1 275 ? 18.954 -12.792 6.126 1.00 52.66 275 ASN A N 1
ATOM 2128 C CA . ASN A 1 275 ? 20.125 -13.616 6.474 1.00 52.66 275 ASN A CA 1
ATOM 2129 C C . ASN A 1 275 ? 21.212 -12.924 7.320 1.00 52.66 275 ASN A C 1
ATOM 2131 O O . ASN A 1 275 ? 22.345 -13.405 7.359 1.00 52.66 275 ASN A O 1
ATOM 2135 N N . TRP A 1 276 ? 20.921 -11.818 8.014 1.00 53.62 276 TRP A N 1
ATOM 2136 C CA . TRP A 1 276 ? 21.945 -11.210 8.873 1.00 53.62 276 TRP A CA 1
ATOM 2137 C C . TRP A 1 276 ? 22.219 -12.066 10.116 1.00 53.62 276 TRP A C 1
ATOM 2139 O O . TRP A 1 276 ? 21.509 -12.006 11.125 1.00 53.62 276 TRP A O 1
ATOM 2149 N N . GLU A 1 277 ? 23.293 -12.849 10.060 1.00 52.12 277 GLU A N 1
ATOM 2150 C CA . GLU A 1 277 ? 23.972 -13.349 11.248 1.00 52.12 277 GLU A CA 1
ATOM 2151 C C . GLU A 1 277 ? 25.093 -12.370 11.622 1.00 52.12 277 GLU A C 1
ATOM 2153 O O . GLU A 1 277 ? 25.859 -11.966 10.744 1.00 52.12 277 GLU A O 1
ATOM 2158 N N . PRO A 1 278 ? 25.248 -11.990 12.906 1.00 50.56 278 PRO A N 1
ATOM 2159 C CA . PRO A 1 278 ? 26.390 -11.190 13.328 1.00 50.56 278 PRO A CA 1
ATOM 2160 C C . PRO A 1 278 ? 27.664 -11.916 12.905 1.00 50.56 278 PRO A C 1
ATOM 2162 O O . PRO A 1 278 ? 27.876 -13.056 13.336 1.00 50.56 278 PRO A O 1
ATOM 2165 N N . GLN A 1 279 ? 28.496 -11.284 12.072 1.00 47.22 279 GLN A N 1
ATOM 2166 C CA . GLN A 1 279 ? 29.745 -11.901 11.641 1.00 47.22 279 GLN A CA 1
ATOM 2167 C C . GLN A 1 279 ? 30.516 -12.371 12.880 1.00 47.22 279 GLN A C 1
ATOM 2169 O O . GLN A 1 279 ? 30.823 -11.604 13.800 1.00 47.22 279 GLN A O 1
ATOM 2174 N N . SER A 1 280 ? 30.788 -13.675 12.935 1.00 40.66 280 SER A N 1
ATOM 2175 C CA . SER A 1 280 ? 31.663 -14.241 13.956 1.00 40.66 280 SER A CA 1
ATOM 2176 C C . SER A 1 280 ? 33.008 -13.522 13.870 1.00 40.66 280 SER A C 1
ATOM 2178 O O . SER A 1 280 ? 33.509 -13.312 12.769 1.00 40.66 280 SER A O 1
ATOM 2180 N N . ARG A 1 281 ? 33.557 -13.127 15.029 1.00 39.97 281 ARG A N 1
ATOM 2181 C CA . ARG A 1 281 ? 34.817 -12.371 15.203 1.00 39.97 281 ARG A CA 1
ATOM 2182 C C . ARG A 1 281 ? 35.831 -12.604 14.066 1.00 39.97 281 ARG A C 1
ATOM 2184 O O . ARG A 1 281 ? 36.068 -13.765 13.726 1.00 39.97 281 ARG A O 1
ATOM 2191 N N . PRO A 1 282 ? 36.496 -11.551 13.553 1.00 39.03 282 PRO A N 1
ATOM 2192 C CA . PRO A 1 282 ? 37.365 -11.663 12.386 1.00 39.03 282 PRO A CA 1
ATOM 2193 C C . PRO A 1 282 ? 38.422 -12.757 12.572 1.00 39.03 282 PRO A C 1
ATOM 2195 O O . PRO A 1 282 ? 39.066 -12.852 13.621 1.00 39.03 282 PRO A O 1
ATOM 2198 N N . ASN A 1 283 ? 38.589 -13.588 11.539 1.00 42.69 283 ASN A N 1
ATOM 2199 C CA . ASN A 1 283 ? 39.586 -14.653 11.493 1.00 42.69 283 ASN A CA 1
ATOM 2200 C C . ASN A 1 283 ? 40.996 -14.045 11.658 1.00 42.69 283 ASN A C 1
ATOM 2202 O O . ASN A 1 283 ? 41.419 -13.280 10.787 1.00 42.69 283 ASN A O 1
ATOM 2206 N N . PRO A 1 284 ? 41.756 -14.386 12.718 1.00 44.09 284 PRO A N 1
ATOM 2207 C CA . PRO A 1 284 ? 43.066 -13.786 12.980 1.00 44.09 284 PRO A CA 1
ATOM 2208 C C . PRO A 1 284 ? 44.123 -14.091 11.901 1.00 44.09 284 PRO A C 1
ATOM 2210 O O . PRO A 1 284 ? 45.186 -13.476 11.912 1.00 44.09 284 PRO A O 1
ATOM 2213 N N . ASN A 1 285 ? 43.831 -14.995 10.956 1.00 42.06 285 ASN A N 1
ATOM 2214 C CA . ASN A 1 285 ? 44.735 -15.394 9.875 1.00 42.06 285 ASN A CA 1
ATOM 2215 C C . ASN A 1 285 ? 44.353 -14.853 8.481 1.00 42.06 285 ASN A C 1
ATOM 2217 O O . ASN A 1 285 ? 44.985 -15.236 7.492 1.00 42.06 285 ASN A O 1
ATOM 2221 N N . ALA A 1 286 ? 43.348 -13.976 8.358 1.00 43.81 286 ALA A N 1
ATOM 2222 C CA . ALA A 1 286 ? 43.039 -13.341 7.076 1.00 43.81 286 ALA A CA 1
ATOM 2223 C C . ALA A 1 286 ? 44.182 -12.393 6.663 1.00 43.81 286 ALA A C 1
ATOM 2225 O O . ALA A 1 286 ? 44.568 -11.485 7.402 1.00 43.81 286 ALA A O 1
ATOM 2226 N N . LYS A 1 287 ? 44.772 -12.632 5.483 1.00 37.56 287 LYS A N 1
ATOM 2227 C CA . LYS A 1 287 ? 45.870 -11.816 4.944 1.00 37.56 287 LYS A CA 1
ATOM 2228 C C . LYS A 1 287 ? 45.415 -10.360 4.823 1.00 37.56 287 LYS A C 1
ATOM 2230 O O . LYS A 1 287 ? 44.368 -10.092 4.244 1.00 37.56 287 LYS A O 1
ATOM 2235 N N . LYS A 1 288 ? 46.240 -9.442 5.339 1.00 40.25 288 LYS A N 1
ATOM 2236 C CA . LYS A 1 288 ? 46.077 -7.981 5.275 1.00 40.25 288 LYS A CA 1
ATOM 2237 C C . LYS A 1 288 ? 46.013 -7.493 3.819 1.00 40.25 288 LYS A C 1
ATOM 2239 O O . LYS A 1 288 ? 47.015 -7.040 3.275 1.00 40.25 288 LYS A O 1
ATOM 2244 N N . GLN A 1 289 ? 44.851 -7.581 3.186 1.00 39.72 289 GLN A N 1
ATOM 2245 C CA . GLN A 1 289 ? 44.451 -6.562 2.222 1.00 39.72 289 GLN A CA 1
ATOM 2246 C C . GLN A 1 289 ? 43.997 -5.346 3.027 1.00 39.72 289 GLN A C 1
ATOM 2248 O O . GLN A 1 289 ? 43.573 -5.497 4.171 1.00 39.72 289 GLN A O 1
ATOM 2253 N N . THR A 1 290 ? 44.188 -4.150 2.482 1.00 41.09 290 THR A N 1
ATOM 2254 C CA . THR A 1 290 ? 43.849 -2.842 3.059 1.00 41.09 290 THR A CA 1
ATOM 2255 C C . THR A 1 290 ? 42.372 -2.767 3.455 1.00 41.09 290 THR A C 1
ATOM 2257 O O . THR A 1 290 ? 41.548 -2.193 2.758 1.00 41.09 290 THR A O 1
ATOM 2260 N N . GLN A 1 291 ? 42.037 -3.377 4.587 1.00 42.25 291 GLN A N 1
ATOM 2261 C CA . GLN A 1 291 ? 40.756 -3.266 5.255 1.00 42.25 291 GLN A CA 1
ATOM 2262 C C . GLN A 1 291 ? 40.742 -1.896 5.924 1.00 42.25 291 GLN A C 1
ATOM 2264 O O . GLN A 1 291 ? 41.423 -1.678 6.931 1.00 42.25 291 GLN A O 1
ATOM 2269 N N . GLN A 1 292 ? 39.944 -0.967 5.390 1.00 41.97 292 GLN A N 1
ATOM 2270 C CA . GLN A 1 292 ? 39.227 -0.077 6.297 1.00 41.97 292 GLN A CA 1
ATOM 2271 C C . GLN A 1 292 ? 38.600 -0.991 7.353 1.00 41.97 292 GLN A C 1
ATOM 2273 O O . GLN A 1 292 ? 37.981 -1.995 7.002 1.00 41.97 292 GLN A O 1
ATOM 2278 N N . LYS A 1 293 ? 38.874 -0.733 8.634 1.00 41.09 293 LYS A N 1
ATOM 2279 C CA . LYS A 1 293 ? 38.242 -1.467 9.732 1.00 41.09 293 LYS A CA 1
ATOM 2280 C C . LYS A 1 293 ? 36.737 -1.202 9.638 1.00 41.09 293 LYS A C 1
ATOM 2282 O O . LYS A 1 293 ? 36.280 -0.232 10.228 1.00 41.09 293 LYS A O 1
ATOM 2287 N N . GLN A 1 294 ? 36.007 -2.010 8.874 1.00 48.56 294 GLN A N 1
ATOM 2288 C CA . GLN A 1 294 ? 34.555 -2.053 8.948 1.00 48.56 294 GLN A CA 1
ATOM 2289 C C . GLN A 1 294 ? 34.204 -2.472 10.371 1.00 48.56 294 GLN A C 1
ATOM 2291 O O . GLN A 1 294 ? 34.764 -3.442 10.902 1.00 48.56 294 GLN A O 1
ATOM 2296 N N . ASP A 1 295 ? 33.359 -1.678 11.018 1.00 48.31 295 ASP A N 1
ATOM 2297 C CA . ASP A 1 295 ? 32.832 -2.033 12.321 1.00 48.31 295 ASP A CA 1
ATOM 2298 C C . ASP A 1 295 ? 32.001 -3.315 12.138 1.00 48.31 295 ASP A C 1
ATOM 2300 O O . ASP A 1 295 ? 31.114 -3.343 11.290 1.00 48.31 295 ASP A O 1
ATOM 2304 N N . PRO A 1 296 ? 32.257 -4.402 12.887 1.00 48.66 296 PRO A N 1
ATOM 2305 C CA . PRO A 1 296 ? 31.470 -5.633 12.778 1.00 48.66 296 PRO A CA 1
ATOM 2306 C C . PRO A 1 296 ? 29.979 -5.452 13.134 1.00 48.66 296 PRO A C 1
ATOM 2308 O O . PRO A 1 296 ? 29.215 -6.412 13.035 1.00 48.66 296 PRO A O 1
ATOM 2311 N N . THR A 1 297 ? 29.566 -4.261 13.584 1.00 51.75 297 THR A N 1
ATOM 2312 C CA . THR A 1 297 ? 28.165 -3.867 13.788 1.00 51.75 297 THR A CA 1
ATOM 2313 C C . THR A 1 297 ? 27.556 -3.069 12.631 1.00 51.75 297 THR A C 1
ATOM 2315 O O . THR A 1 297 ? 26.343 -2.870 12.620 1.00 51.75 297 THR A O 1
ATOM 2318 N N . GLU A 1 298 ? 28.356 -2.635 11.656 1.00 52.19 298 GLU A N 1
ATOM 2319 C CA . GLU A 1 298 ? 27.898 -1.863 10.503 1.00 52.19 298 GLU A CA 1
ATOM 2320 C C . GLU A 1 298 ? 27.351 -2.811 9.429 1.00 52.19 298 GLU A C 1
ATOM 2322 O O . GLU A 1 298 ? 28.074 -3.633 8.864 1.00 52.19 298 GLU A O 1
ATOM 2327 N N . TYR A 1 299 ? 26.045 -2.721 9.177 1.00 58.94 299 TYR A N 1
ATOM 2328 C CA . TYR A 1 299 ? 25.406 -3.396 8.053 1.00 58.94 299 TYR A CA 1
ATOM 2329 C C . TYR A 1 299 ? 25.549 -2.514 6.810 1.00 58.94 299 TYR A C 1
ATOM 2331 O O . TYR A 1 299 ? 25.098 -1.369 6.818 1.00 58.94 299 TYR A O 1
ATOM 2339 N N . VAL A 1 300 ? 26.172 -3.033 5.752 1.00 61.66 300 VAL A N 1
ATOM 2340 C CA . VAL A 1 300 ? 26.299 -2.330 4.469 1.00 61.66 300 VAL A CA 1
ATOM 2341 C C . VAL A 1 300 ? 25.207 -2.836 3.538 1.00 61.66 300 VAL A C 1
ATOM 2343 O O . VAL A 1 300 ? 25.164 -4.023 3.229 1.00 61.66 300 VAL A O 1
ATOM 2346 N N . PHE A 1 301 ? 24.326 -1.939 3.099 1.00 66.75 301 PHE A N 1
ATOM 2347 C CA . PHE A 1 301 ? 23.336 -2.255 2.075 1.00 66.75 301 PHE A CA 1
ATOM 2348 C C . PHE A 1 301 ? 24.009 -2.244 0.699 1.00 66.75 301 PHE A C 1
ATOM 2350 O O . PHE A 1 301 ? 24.385 -1.184 0.196 1.00 66.75 301 PHE A O 1
ATOM 2357 N N . GLU A 1 302 ? 24.164 -3.420 0.098 1.00 77.06 302 GLU A N 1
ATOM 2358 C CA . GLU A 1 302 ? 24.481 -3.562 -1.324 1.00 77.06 302 GLU A CA 1
ATOM 2359 C C . GLU A 1 302 ? 23.174 -3.717 -2.115 1.00 77.06 302 GLU A C 1
ATOM 2361 O O . GLU A 1 302 ? 22.191 -4.253 -1.603 1.00 77.06 302 GLU A O 1
ATOM 2366 N N . TRP A 1 303 ? 23.132 -3.190 -3.340 1.00 82.81 303 TRP A N 1
ATOM 2367 C CA . TRP A 1 303 ? 21.970 -3.314 -4.223 1.00 82.81 303 TRP A CA 1
ATOM 2368 C C . TRP A 1 303 ? 22.072 -4.616 -5.017 1.00 82.81 303 TRP A C 1
ATOM 2370 O O . TRP A 1 303 ? 23.005 -4.787 -5.798 1.00 82.81 303 TRP A O 1
ATOM 2380 N N . SER A 1 304 ? 21.128 -5.529 -4.816 1.00 83.94 304 SER A N 1
ATOM 2381 C CA . SER A 1 304 ? 21.067 -6.839 -5.458 1.00 83.94 304 SER A CA 1
ATOM 2382 C C . SER A 1 304 ? 19.607 -7.247 -5.703 1.00 83.94 304 SER A C 1
ATOM 2384 O O . SER A 1 304 ? 18.670 -6.562 -5.313 1.00 83.94 304 SER A O 1
ATOM 2386 N N . TYR A 1 305 ? 19.375 -8.363 -6.391 1.00 83.00 305 TYR A N 1
ATOM 2387 C CA . TYR A 1 305 ? 18.028 -8.951 -6.454 1.00 83.00 305 TYR A CA 1
ATOM 2388 C C . TYR A 1 305 ? 17.682 -9.772 -5.202 1.00 83.00 305 TYR A C 1
ATOM 2390 O O . TYR A 1 305 ? 16.534 -10.157 -5.010 1.00 83.00 305 TYR A O 1
ATOM 2398 N N . GLU A 1 306 ? 18.679 -10.100 -4.383 1.00 83.12 306 GLU A N 1
ATOM 2399 C CA . GLU A 1 306 ? 18.553 -11.037 -3.265 1.00 83.12 306 GLU A CA 1
ATOM 2400 C C . GLU A 1 306 ? 18.149 -10.316 -1.973 1.00 83.12 306 GLU A C 1
ATOM 2402 O O . GLU A 1 306 ? 17.402 -10.870 -1.160 1.00 83.12 306 GLU A O 1
ATOM 2407 N N . ASP A 1 307 ? 18.601 -9.067 -1.821 1.00 83.56 307 ASP A N 1
ATOM 2408 C CA . ASP A 1 307 ? 18.438 -8.259 -0.612 1.00 83.56 307 ASP A CA 1
ATOM 2409 C C . ASP A 1 307 ? 17.431 -7.109 -0.779 1.00 83.56 307 ASP A C 1
ATOM 2411 O O . ASP A 1 307 ? 17.202 -6.352 0.168 1.00 83.56 307 ASP A O 1
ATOM 2415 N N . GLN A 1 308 ? 16.808 -6.958 -1.951 1.00 89.25 308 GLN A N 1
ATOM 2416 C CA . GLN A 1 308 ? 15.836 -5.902 -2.233 1.00 89.25 308 GLN A CA 1
ATOM 2417 C C . GLN A 1 308 ? 14.485 -6.497 -2.593 1.00 89.25 308 GLN A C 1
ATOM 2419 O O . GLN A 1 308 ? 14.349 -7.224 -3.572 1.00 89.25 308 GLN A O 1
ATOM 2424 N N . ASP A 1 309 ? 13.473 -6.110 -1.824 1.00 90.81 309 ASP A N 1
ATOM 2425 C CA . ASP A 1 309 ? 12.079 -6.381 -2.145 1.00 90.81 309 ASP A CA 1
ATOM 2426 C C . ASP A 1 309 ? 11.392 -5.079 -2.576 1.00 90.81 309 ASP A C 1
ATOM 2428 O O . ASP A 1 309 ? 11.749 -3.980 -2.144 1.00 90.81 309 ASP A O 1
ATOM 2432 N N . MET A 1 310 ? 10.387 -5.196 -3.439 1.00 93.19 310 MET A N 1
ATOM 2433 C CA . MET A 1 310 ? 9.550 -4.069 -3.845 1.00 93.19 310 MET A CA 1
ATOM 2434 C C . MET A 1 310 ? 8.775 -3.519 -2.638 1.00 93.19 310 MET A C 1
ATOM 2436 O O . MET A 1 310 ? 8.173 -4.289 -1.885 1.00 93.19 310 MET A O 1
ATOM 2440 N N . ASN A 1 311 ? 8.760 -2.195 -2.461 1.00 95.00 311 ASN A N 1
ATOM 2441 C CA . ASN A 1 311 ? 8.015 -1.548 -1.382 1.00 95.00 311 ASN A CA 1
ATOM 2442 C C . ASN A 1 311 ? 6.488 -1.626 -1.607 1.00 95.00 311 ASN A C 1
ATOM 2444 O O . ASN A 1 311 ? 6.005 -1.982 -2.683 1.00 95.00 311 ASN A O 1
ATOM 2448 N N . GLY A 1 312 ? 5.707 -1.247 -0.594 1.00 94.56 312 GLY A N 1
ATOM 2449 C CA . GLY A 1 312 ? 4.244 -1.291 -0.657 1.00 94.56 312 GLY A CA 1
ATOM 2450 C C . GLY A 1 312 ? 3.609 -0.424 -1.746 1.00 94.56 312 GLY A C 1
ATOM 2451 O O . GLY A 1 312 ? 2.646 -0.843 -2.382 1.00 94.56 312 GLY A O 1
ATOM 2452 N N . SER A 1 313 ? 4.136 0.780 -1.977 1.00 92.56 313 SER A N 1
ATOM 2453 C CA . SER A 1 313 ? 3.584 1.719 -2.961 1.00 92.56 313 SER A CA 1
ATOM 2454 C C . SER A 1 313 ? 3.789 1.226 -4.390 1.00 92.56 313 SER A C 1
ATOM 2456 O O . SER A 1 313 ? 2.856 1.264 -5.191 1.00 92.56 313 SER A O 1
ATOM 2458 N N . THR A 1 314 ? 4.991 0.745 -4.701 1.00 93.00 314 THR A N 1
ATOM 2459 C CA . THR A 1 314 ? 5.317 0.156 -5.999 1.00 93.00 314 THR A CA 1
ATOM 2460 C C . THR A 1 314 ? 4.492 -1.112 -6.210 1.00 93.00 314 THR A C 1
ATOM 2462 O O . THR A 1 314 ? 3.861 -1.256 -7.249 1.00 93.00 314 THR A O 1
ATOM 2465 N N . ALA A 1 315 ? 4.365 -1.962 -5.183 1.00 95.69 315 ALA A N 1
ATOM 2466 C CA . ALA A 1 315 ? 3.562 -3.182 -5.255 1.00 95.69 315 ALA A CA 1
ATOM 2467 C C . ALA A 1 315 ? 2.060 -2.930 -5.443 1.00 95.69 315 ALA A C 1
ATOM 2469 O O . ALA A 1 315 ? 1.374 -3.711 -6.100 1.00 95.69 315 ALA A O 1
ATOM 2470 N N . LEU A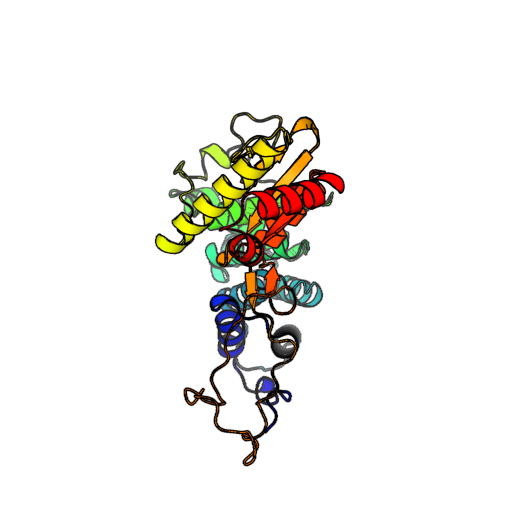 1 316 ? 1.528 -1.858 -4.851 1.00 94.50 316 LEU A N 1
ATOM 2471 C CA . LEU A 1 316 ? 0.155 -1.422 -5.086 1.00 94.50 316 LEU A CA 1
ATOM 2472 C C . LEU A 1 316 ? -0.040 -1.008 -6.545 1.00 94.50 316 LEU A C 1
ATOM 2474 O O . LEU A 1 316 ? -0.980 -1.475 -7.186 1.00 94.50 316 LEU A O 1
ATOM 2478 N N . LYS A 1 317 ? 0.840 -0.139 -7.055 1.00 91.75 317 LYS A N 1
ATOM 2479 C CA . LYS A 1 317 ? 0.802 0.331 -8.443 1.00 91.75 317 LYS A CA 1
ATOM 2480 C C . LYS A 1 317 ? 0.857 -0.850 -9.413 1.00 91.75 317 LYS A C 1
ATOM 2482 O O . LYS A 1 317 ? -0.048 -0.985 -10.231 1.00 91.75 317 LYS A O 1
ATOM 2487 N N . ASP A 1 318 ? 1.859 -1.710 -9.263 1.00 93.25 318 ASP A N 1
ATOM 2488 C CA . ASP A 1 318 ? 2.067 -2.912 -10.072 1.00 93.25 318 ASP A CA 1
ATOM 2489 C C . ASP A 1 318 ? 0.804 -3.788 -10.112 1.00 93.25 318 ASP A C 1
ATOM 2491 O O . ASP A 1 318 ? 0.219 -4.016 -11.169 1.00 93.25 318 ASP A O 1
ATOM 2495 N N . ARG A 1 319 ? 0.248 -4.130 -8.946 1.00 93.88 319 ARG A N 1
ATOM 2496 C CA . ARG A 1 319 ? -0.955 -4.969 -8.867 1.00 93.88 319 ARG A CA 1
ATOM 2497 C C . ARG A 1 319 ? -2.197 -4.337 -9.493 1.00 93.88 319 ARG A C 1
ATOM 2499 O O . ARG A 1 319 ? -3.019 -5.045 -10.076 1.00 93.88 319 ARG A O 1
ATOM 2506 N N . LEU A 1 320 ? -2.394 -3.027 -9.334 1.00 91.75 320 LEU A N 1
ATOM 2507 C CA . LEU A 1 320 ? -3.520 -2.339 -9.971 1.00 91.75 320 LEU A CA 1
ATOM 2508 C C . LEU A 1 320 ? -3.384 -2.380 -11.496 1.00 91.75 320 LEU A C 1
ATOM 2510 O O . LEU A 1 320 ? -4.362 -2.677 -12.180 1.00 91.75 320 LEU A O 1
ATOM 2514 N N . LEU A 1 321 ? -2.176 -2.148 -12.015 1.00 92.06 321 LEU A N 1
ATOM 2515 C CA . LEU A 1 321 ? -1.874 -2.220 -13.443 1.00 92.06 321 LEU A CA 1
ATOM 2516 C C . LEU A 1 321 ? -2.102 -3.633 -13.993 1.00 92.06 321 LEU A C 1
ATOM 2518 O O . LEU A 1 321 ? -2.815 -3.788 -14.988 1.00 92.06 321 LEU A O 1
ATOM 2522 N N . GLU A 1 322 ? -1.595 -4.662 -13.312 1.00 94.00 322 GLU A N 1
ATOM 2523 C CA . GLU A 1 322 ? -1.821 -6.067 -13.672 1.00 94.00 322 GLU A CA 1
ATOM 2524 C C . GLU A 1 322 ? -3.316 -6.401 -13.751 1.00 94.00 322 GLU A C 1
ATOM 2526 O O . GLU A 1 322 ? -3.788 -6.988 -14.727 1.00 94.00 322 GLU A O 1
ATOM 2531 N N . LYS A 1 323 ? -4.106 -5.962 -12.762 1.00 92.25 323 LYS A N 1
ATOM 2532 C CA . LYS A 1 323 ? -5.566 -6.163 -12.753 1.00 92.25 323 LYS A CA 1
ATOM 2533 C C . LYS A 1 323 ? -6.294 -5.402 -13.856 1.00 92.25 323 LYS A C 1
ATOM 2535 O O . LYS A 1 323 ? -7.343 -5.849 -14.313 1.00 92.25 323 LYS A O 1
ATOM 2540 N N . MET A 1 324 ? -5.739 -4.283 -14.312 1.00 90.69 324 MET A N 1
ATOM 2541 C CA . MET A 1 324 ? -6.208 -3.551 -15.494 1.00 90.69 324 MET A CA 1
ATOM 2542 C C . MET A 1 324 ? -5.748 -4.199 -16.818 1.00 90.69 324 MET A C 1
ATOM 2544 O O . MET A 1 324 ? -6.081 -3.708 -17.906 1.00 90.69 324 MET A O 1
ATOM 2548 N N . GLY A 1 325 ? -5.019 -5.317 -16.747 1.00 93.44 325 GLY A N 1
ATOM 2549 C CA . GLY A 1 325 ? -4.549 -6.104 -17.883 1.00 93.44 325 GLY A CA 1
ATOM 2550 C C . GLY A 1 325 ? -3.212 -5.641 -18.453 1.00 93.44 325 GLY A C 1
ATOM 2551 O O . GLY A 1 325 ? -2.919 -5.967 -19.602 1.00 93.44 325 GLY A O 1
ATOM 2552 N N . TRP A 1 326 ? -2.437 -4.858 -17.700 1.00 95.31 326 TRP A N 1
ATOM 2553 C CA . TRP A 1 326 ? -1.084 -4.487 -18.095 1.00 95.31 326 TRP A CA 1
ATOM 2554 C C . TRP A 1 326 ? -0.076 -5.576 -17.742 1.00 95.31 326 TRP A C 1
ATOM 2556 O O . TRP A 1 326 ? -0.177 -6.222 -16.706 1.00 95.31 326 TRP A O 1
ATOM 2566 N N . THR A 1 327 ? 0.918 -5.755 -18.605 1.00 96.19 327 THR A N 1
ATOM 2567 C CA . THR A 1 327 ? 2.133 -6.516 -18.300 1.00 96.19 327 THR A CA 1
ATOM 2568 C C . THR A 1 327 ? 3.222 -5.521 -17.934 1.00 96.19 327 THR A C 1
ATOM 2570 O O . THR A 1 327 ? 3.603 -4.709 -18.780 1.00 96.19 327 THR A O 1
ATOM 2573 N N . ILE A 1 328 ? 3.691 -5.558 -16.686 1.00 95.25 328 ILE A N 1
ATOM 2574 C CA . ILE A 1 328 ? 4.689 -4.618 -16.170 1.00 95.25 328 ILE A CA 1
ATOM 2575 C C . ILE A 1 328 ? 6.054 -5.290 -16.082 1.00 95.25 328 ILE A C 1
ATOM 2577 O O . ILE A 1 328 ? 6.189 -6.432 -15.644 1.00 95.25 328 ILE A O 1
ATOM 2581 N N . VAL A 1 329 ? 7.075 -4.565 -16.527 1.00 94.88 329 VAL A N 1
ATOM 2582 C CA . VAL A 1 329 ? 8.471 -4.979 -16.447 1.00 94.88 329 VAL A CA 1
ATOM 2583 C C . VAL A 1 329 ? 9.247 -3.958 -15.642 1.00 94.88 329 VAL A C 1
ATOM 2585 O O . VAL A 1 329 ? 9.312 -2.791 -16.011 1.00 94.88 329 VAL A O 1
ATOM 2588 N N . HIS A 1 330 ? 9.882 -4.425 -14.581 1.00 93.94 330 HIS A N 1
ATOM 2589 C CA . HIS A 1 330 ? 10.688 -3.608 -13.688 1.00 93.94 330 HIS A CA 1
ATOM 2590 C C . HIS A 1 330 ? 12.166 -3.656 -14.093 1.00 93.94 330 HIS A C 1
ATOM 2592 O O . HIS A 1 330 ? 12.744 -4.737 -14.240 1.00 93.94 330 HIS A O 1
ATOM 2598 N N . ILE A 1 331 ? 12.783 -2.488 -14.276 1.00 94.06 331 ILE A N 1
ATOM 2599 C CA . ILE A 1 331 ? 14.224 -2.319 -14.493 1.00 94.06 331 ILE A CA 1
ATOM 2600 C C . ILE A 1 331 ? 14.805 -1.628 -13.256 1.00 94.06 331 ILE A C 1
ATOM 2602 O O . ILE A 1 331 ? 14.744 -0.399 -13.153 1.00 94.06 331 ILE A O 1
ATOM 2606 N N . PRO A 1 332 ? 15.427 -2.376 -12.329 1.00 92.62 332 PRO A N 1
ATOM 2607 C CA . PRO A 1 332 ? 16.056 -1.768 -11.169 1.00 92.62 332 PRO A CA 1
ATOM 2608 C C . PRO A 1 332 ? 17.231 -0.875 -11.568 1.00 92.62 332 PRO A C 1
ATOM 2610 O O . PRO A 1 332 ? 18.083 -1.261 -12.377 1.00 92.62 332 PRO A O 1
ATOM 2613 N N . PHE A 1 333 ? 17.328 0.309 -10.961 1.00 90.06 333 PHE A N 1
ATOM 2614 C CA . PHE A 1 333 ? 18.341 1.300 -11.333 1.00 90.06 333 PHE A CA 1
ATOM 2615 C C . PHE A 1 333 ? 19.781 0.768 -11.229 1.00 90.06 333 PHE A C 1
ATOM 2617 O O . PHE A 1 333 ? 20.621 1.145 -12.045 1.00 90.06 333 PHE A O 1
ATOM 2624 N N . TRP A 1 334 ? 20.085 -0.114 -10.264 1.00 89.38 334 TRP A N 1
ATOM 2625 C CA . TRP A 1 334 ? 21.431 -0.685 -10.103 1.00 89.38 334 TRP A CA 1
ATOM 2626 C C . TRP A 1 334 ? 21.848 -1.537 -11.298 1.00 89.38 334 TRP A C 1
ATOM 2628 O O . TRP A 1 334 ? 22.985 -1.425 -11.750 1.00 89.38 334 TRP A O 1
ATOM 2638 N N . VAL A 1 335 ? 20.913 -2.291 -11.876 1.00 91.25 335 VAL A N 1
ATOM 2639 C CA . VAL A 1 335 ? 21.145 -3.109 -13.073 1.00 91.25 335 VAL A CA 1
ATOM 2640 C C . VAL A 1 335 ? 21.493 -2.210 -14.252 1.00 91.25 335 VAL A C 1
ATOM 2642 O O . VAL A 1 335 ? 22.463 -2.449 -14.967 1.00 91.25 335 VAL A O 1
ATOM 2645 N N . TRP A 1 336 ? 20.741 -1.120 -14.428 1.00 91.38 336 TRP A N 1
ATOM 2646 C CA . TRP A 1 336 ? 21.015 -0.159 -15.492 1.00 91.38 336 TRP A CA 1
ATOM 2647 C C . TRP A 1 336 ? 22.356 0.564 -15.309 1.00 91.38 336 TRP A C 1
ATOM 2649 O O . TRP A 1 336 ? 23.086 0.792 -16.277 1.00 91.38 336 TRP A O 1
ATOM 2659 N N . MET A 1 337 ? 22.714 0.925 -14.074 1.00 88.00 337 MET A N 1
ATOM 2660 C CA . MET A 1 337 ? 23.969 1.626 -13.790 1.00 88.00 337 MET A CA 1
ATOM 2661 C C . MET A 1 337 ? 25.203 0.803 -14.172 1.00 88.00 337 MET A C 1
ATOM 2663 O O . MET A 1 337 ? 26.146 1.380 -14.719 1.00 88.00 337 MET A O 1
ATOM 2667 N N . GLU A 1 338 ? 25.183 -0.518 -13.969 1.00 88.62 338 GLU A N 1
ATOM 2668 C CA . GLU A 1 338 ? 26.281 -1.420 -14.354 1.00 88.62 338 GLU A CA 1
ATOM 2669 C C . GLU A 1 338 ? 26.602 -1.365 -15.856 1.00 88.62 338 GLU A C 1
ATOM 2671 O O . GLU A 1 338 ? 27.763 -1.478 -16.250 1.00 88.62 338 GLU A O 1
ATOM 2676 N N . MET A 1 339 ? 25.592 -1.120 -16.695 1.00 89.69 339 MET A N 1
ATOM 2677 C CA . MET A 1 339 ? 25.730 -1.036 -18.155 1.00 89.69 339 MET A CA 1
ATOM 2678 C C . MET A 1 339 ? 25.694 0.400 -18.703 1.00 89.69 339 MET A C 1
ATOM 2680 O O . MET A 1 339 ? 25.777 0.611 -19.915 1.00 89.69 339 MET A O 1
ATOM 2684 N N . SER A 1 340 ? 25.600 1.414 -17.836 1.00 78.44 340 SER A N 1
ATOM 2685 C CA . SER A 1 340 ? 25.375 2.816 -18.228 1.00 78.44 340 SER A CA 1
ATOM 2686 C C . SER A 1 340 ? 26.447 3.401 -19.164 1.00 78.44 340 SER A C 1
ATOM 2688 O O . SER A 1 340 ? 26.175 4.345 -19.905 1.00 78.44 340 SER A O 1
ATOM 2690 N N . HIS A 1 341 ? 27.651 2.824 -19.178 1.00 85.38 341 HIS A N 1
ATOM 2691 C CA . HIS A 1 341 ? 28.781 3.275 -19.995 1.00 85.38 341 HIS A CA 1
ATOM 2692 C C . HIS A 1 341 ? 28.908 2.582 -21.364 1.00 85.38 341 HIS A C 1
ATOM 2694 O O . HIS A 1 341 ? 29.794 2.945 -22.139 1.00 85.38 341 HIS A O 1
ATOM 2700 N N . SER A 1 342 ? 28.053 1.604 -21.683 1.00 93.94 342 SER A N 1
ATOM 2701 C CA . SER A 1 342 ? 28.151 0.793 -22.902 1.00 93.94 342 SER A CA 1
ATOM 2702 C C . SER A 1 342 ? 26.821 0.775 -23.662 1.00 93.94 342 SER A C 1
ATOM 2704 O O . SER A 1 342 ? 25.922 0.003 -23.323 1.00 93.94 342 SER A O 1
ATOM 2706 N N . PRO A 1 343 ? 26.679 1.582 -24.734 1.00 93.38 343 PRO A N 1
ATOM 2707 C CA . PRO A 1 343 ? 25.471 1.575 -25.561 1.00 93.38 343 PRO A CA 1
ATOM 2708 C C . PRO A 1 343 ? 25.135 0.191 -26.129 1.00 93.38 343 PRO A C 1
ATOM 2710 O O . PRO A 1 343 ? 23.962 -0.147 -26.249 1.00 93.38 343 PRO A O 1
ATOM 2713 N N . SER A 1 344 ? 26.153 -0.622 -26.434 1.00 94.44 344 SER A N 1
ATOM 2714 C CA . SER A 1 344 ? 25.968 -1.991 -26.923 1.00 94.44 344 SER A CA 1
ATOM 2715 C C . SER A 1 344 ? 25.383 -2.916 -25.855 1.00 94.44 344 SER A C 1
ATOM 2717 O O . SER A 1 344 ? 24.547 -3.754 -26.186 1.00 94.44 344 SER A O 1
ATOM 2719 N N . ASP A 1 345 ? 25.810 -2.790 -24.594 1.00 95.38 345 ASP A N 1
ATOM 2720 C CA . ASP A 1 345 ? 25.275 -3.618 -23.506 1.00 95.38 345 ASP A CA 1
ATOM 2721 C C . ASP A 1 345 ? 23.848 -3.189 -23.145 1.00 95.38 345 ASP A C 1
ATOM 2723 O O . ASP A 1 345 ? 22.991 -4.050 -22.969 1.00 95.38 345 ASP A O 1
ATOM 2727 N N . GLN A 1 346 ? 23.561 -1.880 -23.162 1.00 95.19 346 GLN A N 1
ATOM 2728 C CA . GLN A 1 346 ? 22.196 -1.348 -23.034 1.00 95.19 346 GLN A CA 1
ATOM 2729 C C . GLN A 1 346 ? 21.268 -1.905 -24.119 1.00 95.19 346 GLN A C 1
ATOM 2731 O O . GLN A 1 346 ? 20.187 -2.402 -23.822 1.00 95.19 346 GLN A O 1
ATOM 2736 N N . GLU A 1 347 ? 21.687 -1.857 -25.388 1.00 95.69 347 GLU A N 1
ATOM 2737 C CA . GLU A 1 347 ? 20.886 -2.380 -26.499 1.00 95.69 347 GLU A CA 1
ATOM 2738 C C . GLU A 1 347 ? 20.677 -3.889 -26.394 1.00 95.69 347 GLU A C 1
ATOM 2740 O O . GLU A 1 347 ? 19.586 -4.380 -26.682 1.00 95.69 347 GLU A O 1
ATOM 2745 N N . LYS A 1 348 ? 21.704 -4.636 -25.974 1.00 95.50 348 LYS A N 1
ATOM 2746 C CA . LYS A 1 348 ? 21.589 -6.075 -25.737 1.00 95.50 348 LYS A CA 1
ATOM 2747 C C . LYS A 1 348 ? 20.576 -6.368 -24.628 1.00 95.50 348 LYS A C 1
ATOM 2749 O O . LYS A 1 348 ? 19.678 -7.177 -24.851 1.00 95.50 348 LYS A O 1
ATOM 2754 N N . TYR A 1 349 ? 20.681 -5.682 -23.490 1.00 95.06 349 TYR A N 1
ATOM 2755 C CA . TYR A 1 349 ? 19.744 -5.821 -22.378 1.00 95.06 349 TYR A CA 1
ATOM 2756 C C . TYR A 1 349 ? 18.313 -5.491 -22.808 1.00 95.06 349 TYR A C 1
ATOM 2758 O O . TYR A 1 349 ? 17.416 -6.304 -22.617 1.00 95.06 349 TYR A O 1
ATOM 2766 N N . CYS A 1 350 ? 18.096 -4.357 -23.481 1.00 95.38 350 CYS A N 1
ATOM 2767 C CA . CYS A 1 350 ? 16.777 -3.980 -23.984 1.00 95.38 350 CYS A CA 1
ATOM 2768 C C . CYS A 1 350 ? 16.216 -5.001 -24.987 1.00 95.38 350 CYS A C 1
ATOM 2770 O O . CYS A 1 350 ? 15.021 -5.276 -24.949 1.00 95.38 350 CYS A O 1
ATOM 2772 N N . ARG A 1 351 ? 17.042 -5.599 -25.862 1.00 95.50 351 ARG A N 1
ATOM 2773 C CA . ARG A 1 351 ? 16.595 -6.672 -26.773 1.00 95.50 351 ARG A CA 1
ATOM 2774 C C . ARG A 1 351 ? 16.137 -7.909 -26.013 1.00 95.50 351 ARG A C 1
ATOM 2776 O O . ARG A 1 351 ? 15.112 -8.476 -26.371 1.00 95.50 351 ARG A O 1
ATOM 2783 N N . GLU A 1 352 ? 16.887 -8.324 -24.998 1.00 94.62 352 GLU A N 1
ATOM 2784 C CA . GLU A 1 352 ? 16.522 -9.458 -24.142 1.00 94.62 352 GLU A CA 1
ATOM 2785 C C . GLU A 1 352 ? 15.253 -9.157 -23.331 1.00 94.62 352 GLU A C 1
ATOM 2787 O O . GLU A 1 352 ? 14.379 -10.016 -23.229 1.00 94.62 352 GLU A O 1
ATOM 2792 N N . LEU A 1 353 ? 15.114 -7.925 -22.834 1.00 93.00 353 LEU A N 1
ATOM 2793 C CA . LEU A 1 353 ? 13.946 -7.448 -22.099 1.00 93.00 353 LEU A CA 1
ATOM 2794 C C . LEU A 1 353 ? 12.673 -7.556 -22.945 1.00 93.00 353 LEU A C 1
ATOM 2796 O O . LEU A 1 353 ? 11.719 -8.216 -22.543 1.00 93.00 353 LEU A O 1
ATOM 2800 N N . VAL A 1 354 ? 12.674 -6.951 -24.138 1.00 92.56 354 VAL A N 1
ATOM 2801 C CA . VAL A 1 354 ? 11.471 -6.871 -24.984 1.00 92.56 354 VAL A CA 1
ATOM 2802 C C . VAL A 1 354 ? 11.187 -8.143 -25.776 1.00 92.56 354 VAL A C 1
ATOM 2804 O O . VAL A 1 354 ? 10.066 -8.322 -26.237 1.00 92.56 354 VAL A O 1
ATOM 2807 N N . ALA A 1 355 ? 12.161 -9.045 -25.938 1.00 89.94 355 ALA A N 1
ATOM 2808 C CA . ALA A 1 355 ? 11.934 -10.340 -26.586 1.00 89.94 355 ALA A CA 1
ATOM 2809 C C . ALA A 1 355 ? 10.942 -11.227 -25.814 1.00 89.94 355 ALA A C 1
ATOM 2811 O O . ALA A 1 355 ? 10.367 -12.146 -26.396 1.00 89.94 355 ALA A O 1
ATOM 2812 N N . ASN A 1 356 ? 10.753 -10.950 -24.522 1.00 78.25 356 ASN A N 1
ATOM 2813 C CA . ASN A 1 356 ? 9.836 -11.671 -23.647 1.00 78.25 356 ASN A CA 1
ATOM 2814 C C . ASN A 1 356 ? 8.453 -10.993 -23.517 1.00 78.25 356 ASN A C 1
ATOM 2816 O O . ASN A 1 356 ? 7.648 -11.466 -22.717 1.00 78.25 356 ASN A O 1
ATOM 2820 N N . LEU A 1 357 ? 8.180 -9.913 -24.273 1.00 83.88 357 LEU A N 1
ATOM 2821 C CA . LEU A 1 357 ? 6.972 -9.071 -24.165 1.00 83.88 357 LEU A CA 1
ATOM 2822 C C . LEU A 1 357 ? 6.028 -9.161 -25.358 1.00 83.88 357 LEU A C 1
ATOM 2824 O O . LEU A 1 357 ? 6.501 -9.251 -26.516 1.00 83.88 357 LEU A O 1
#